Protein AF-A0AB38I9G7-F1 (afdb_monomer_lite)

Structure (mmCIF, N/CA/C/O backbone):
data_AF-A0AB38I9G7-F1
#
_entry.id   AF-A0AB38I9G7-F1
#
loop_
_atom_site.group_PDB
_atom_site.id
_atom_site.type_symbol
_atom_site.label_atom_id
_atom_site.label_alt_id
_atom_site.label_comp_id
_atom_site.label_asym_id
_atom_site.label_entity_id
_atom_site.label_seq_id
_atom_site.pdbx_PDB_ins_code
_atom_site.Cartn_x
_atom_site.Cartn_y
_atom_site.Cartn_z
_atom_site.occupancy
_atom_site.B_iso_or_equiv
_atom_site.auth_seq_id
_atom_site.auth_comp_id
_atom_site.auth_asym_id
_atom_site.auth_atom_id
_atom_site.pdbx_PDB_model_num
ATOM 1 N N . MET A 1 1 ? 3.232 10.598 -1.701 1.00 56.94 1 MET A N 1
ATOM 2 C CA . MET A 1 1 ? 4.250 9.517 -1.817 1.00 56.94 1 MET A CA 1
ATOM 3 C C . MET A 1 1 ? 5.004 9.546 -3.144 1.00 56.94 1 MET A C 1
ATOM 5 O O . MET A 1 1 ? 6.220 9.648 -3.110 1.00 56.94 1 MET A O 1
ATOM 9 N N . VAL A 1 2 ? 4.324 9.477 -4.296 1.00 59.31 2 VAL A N 1
ATOM 10 C CA . VAL A 1 2 ? 4.990 9.508 -5.617 1.00 59.31 2 VAL A CA 1
ATOM 11 C C . VAL A 1 2 ? 5.710 10.839 -5.870 1.00 59.31 2 VAL A C 1
ATOM 13 O O . VAL A 1 2 ? 6.820 10.830 -6.370 1.00 59.31 2 VAL A O 1
ATOM 16 N N . GLU A 1 3 ? 5.166 11.966 -5.408 1.00 62.31 3 GLU A N 1
ATOM 17 C CA . GLU A 1 3 ? 5.815 13.285 -5.536 1.00 62.31 3 GLU A CA 1
ATOM 18 C C . GLU A 1 3 ? 7.204 13.358 -4.872 1.00 62.31 3 GLU A C 1
ATOM 20 O O . GLU A 1 3 ? 8.122 13.959 -5.422 1.00 62.31 3 GLU A O 1
ATOM 25 N N . TYR A 1 4 ? 7.399 12.673 -3.738 1.00 66.94 4 TYR A N 1
ATOM 26 C CA . TYR A 1 4 ? 8.715 12.572 -3.096 1.00 66.94 4 TYR A CA 1
ATOM 27 C C . TYR A 1 4 ? 9.702 11.738 -3.925 1.00 66.94 4 TYR A C 1
ATOM 29 O O . TYR A 1 4 ? 10.904 11.999 -3.903 1.00 66.94 4 TYR A O 1
ATOM 37 N N . LEU A 1 5 ? 9.210 10.740 -4.671 1.00 72.44 5 LEU A N 1
ATOM 38 C CA . LEU A 1 5 ? 10.039 9.977 -5.607 1.00 72.44 5 LEU A CA 1
ATOM 39 C C . LEU A 1 5 ? 10.453 10.860 -6.788 1.00 72.44 5 LEU A C 1
ATOM 41 O O . LEU A 1 5 ? 11.610 10.818 -7.194 1.00 72.44 5 LEU A O 1
ATOM 45 N N . ASP A 1 6 ? 9.544 11.685 -7.305 1.00 72.50 6 ASP A N 1
ATOM 46 C CA . ASP A 1 6 ? 9.823 12.625 -8.392 1.00 72.50 6 ASP A CA 1
ATOM 47 C C . ASP A 1 6 ? 10.905 13.635 -8.012 1.00 72.50 6 ASP A C 1
ATOM 49 O O . ASP A 1 6 ? 11.814 13.884 -8.808 1.00 72.50 6 ASP A O 1
ATOM 53 N N . GLU A 1 7 ? 10.834 14.181 -6.798 1.00 74.50 7 GLU A N 1
ATOM 54 C CA . GLU A 1 7 ? 11.847 15.087 -6.262 1.00 74.50 7 GLU A CA 1
ATOM 55 C C . GLU A 1 7 ? 13.198 14.375 -6.113 1.00 74.50 7 GLU A C 1
ATOM 57 O O . GLU A 1 7 ? 14.206 14.838 -6.649 1.00 74.50 7 GLU A O 1
ATOM 62 N N . ALA A 1 8 ? 13.218 13.204 -5.469 1.00 75.12 8 ALA A N 1
ATOM 63 C CA . ALA A 1 8 ? 14.449 12.457 -5.223 1.00 75.12 8 ALA A CA 1
ATOM 64 C C . ALA A 1 8 ? 15.138 11.990 -6.517 1.00 75.12 8 ALA A C 1
ATOM 66 O O . ALA A 1 8 ? 16.359 12.050 -6.637 1.00 75.12 8 ALA A O 1
ATOM 67 N N . VAL A 1 9 ? 14.371 11.537 -7.510 1.00 77.50 9 VAL A N 1
ATOM 68 C CA . VAL A 1 9 ? 14.901 11.006 -8.777 1.00 77.50 9 VAL A CA 1
ATOM 69 C C . VAL A 1 9 ? 15.445 12.105 -9.693 1.00 77.50 9 VAL A C 1
ATOM 71 O O . VAL A 1 9 ? 16.310 11.840 -10.533 1.00 77.50 9 VAL A O 1
ATOM 74 N N . ASN A 1 10 ? 14.950 13.334 -9.548 1.00 80.75 10 ASN A N 1
ATOM 75 C CA . ASN A 1 10 ? 15.357 14.466 -10.377 1.00 80.75 10 ASN A CA 1
ATOM 76 C C . ASN A 1 10 ? 16.311 15.439 -9.672 1.00 80.75 10 ASN A C 1
ATOM 78 O O . ASN A 1 10 ? 16.763 16.396 -10.303 1.00 80.75 10 ASN A O 1
ATOM 82 N N . HIS A 1 11 ? 16.645 15.205 -8.401 1.00 82.06 11 HIS A N 1
ATOM 83 C CA . HIS A 1 11 ? 17.549 16.070 -7.655 1.00 82.06 11 HIS A CA 1
ATOM 84 C C . HIS A 1 11 ? 18.967 16.048 -8.266 1.00 82.06 11 HIS A C 1
ATOM 86 O O . HIS A 1 11 ? 19.521 14.966 -8.478 1.00 82.06 11 HIS A O 1
ATOM 92 N N . PRO A 1 12 ? 19.599 17.211 -8.524 1.00 83.69 12 PRO A N 1
ATOM 93 C CA . PRO A 1 12 ? 20.890 17.288 -9.220 1.00 83.69 12 PRO A CA 1
ATOM 94 C C . PRO A 1 12 ? 22.035 16.599 -8.465 1.00 83.69 12 PRO A C 1
ATOM 96 O O . PRO A 1 12 ? 22.959 16.084 -9.089 1.00 83.69 12 PRO A O 1
ATOM 99 N N . ASP A 1 13 ? 21.945 16.553 -7.135 1.00 84.56 13 ASP A N 1
ATOM 100 C CA . ASP A 1 13 ? 22.960 15.937 -6.271 1.00 84.56 13 ASP A CA 1
ATOM 101 C C . ASP A 1 13 ? 22.709 14.445 -5.979 1.00 84.56 13 ASP A C 1
ATOM 103 O O . ASP A 1 13 ? 23.473 13.825 -5.238 1.00 84.56 13 ASP A O 1
ATOM 107 N N . ILE A 1 14 ? 21.639 13.851 -6.526 1.00 75.62 14 ILE A N 1
ATOM 108 C CA . ILE A 1 14 ? 21.312 12.435 -6.321 1.00 75.62 14 ILE A CA 1
ATOM 109 C C . ILE A 1 14 ? 21.696 11.633 -7.565 1.00 75.62 14 ILE A C 1
ATOM 111 O O . ILE A 1 14 ? 21.179 11.837 -8.662 1.00 75.62 14 ILE A O 1
ATOM 115 N N . ILE A 1 15 ? 22.586 10.658 -7.376 1.00 74.06 15 ILE A N 1
ATOM 116 C CA . ILE A 1 15 ? 22.903 9.652 -8.392 1.00 74.06 15 ILE A CA 1
ATOM 117 C C . ILE A 1 15 ? 22.111 8.389 -8.061 1.00 74.06 15 ILE A C 1
ATOM 119 O O . ILE A 1 15 ? 22.368 7.729 -7.054 1.00 74.06 15 ILE A O 1
ATOM 123 N N . SER A 1 16 ? 21.157 8.031 -8.921 1.00 72.88 16 SER A N 1
ATOM 124 C CA . SER A 1 16 ? 20.479 6.738 -8.827 1.00 72.88 16 SER A CA 1
ATOM 125 C C . SER A 1 16 ? 21.407 5.637 -9.340 1.00 72.88 16 SER A C 1
ATOM 127 O O . SER A 1 16 ? 21.745 5.604 -10.522 1.00 72.88 16 SER A O 1
ATOM 129 N N . LEU A 1 17 ? 21.842 4.748 -8.444 1.00 74.56 17 LEU A N 1
ATOM 130 C CA . LEU A 1 17 ? 22.641 3.568 -8.801 1.00 74.56 17 LEU A CA 1
ATOM 131 C C . LEU A 1 17 ? 21.764 2.402 -9.289 1.00 74.56 17 LEU A C 1
ATOM 133 O O . LEU A 1 17 ? 22.248 1.515 -9.987 1.00 74.56 17 LEU A O 1
ATOM 137 N N . GLY A 1 18 ? 20.481 2.405 -8.923 1.00 81.50 18 GLY A N 1
ATOM 138 C CA . GLY A 1 18 ? 19.496 1.400 -9.303 1.00 81.50 18 GLY A CA 1
ATOM 139 C C . GLY A 1 18 ? 18.236 1.490 -8.442 1.00 81.50 18 GLY A C 1
ATOM 140 O O . GLY A 1 18 ? 18.260 2.025 -7.335 1.00 81.50 18 GLY A O 1
ATOM 141 N N . CYS A 1 19 ? 17.132 0.953 -8.953 1.00 87.56 19 CYS A N 1
ATOM 142 C CA . CYS A 1 19 ? 15.891 0.747 -8.215 1.00 87.56 19 CYS A CA 1
ATOM 143 C C . CYS A 1 19 ? 15.385 -0.671 -8.515 1.00 87.56 19 CYS A C 1
ATOM 145 O O . CYS A 1 19 ? 15.601 -1.211 -9.604 1.00 87.56 19 CYS A O 1
ATOM 147 N N . GLN A 1 20 ? 14.789 -1.311 -7.512 1.00 90.25 20 GLN A N 1
ATOM 148 C CA . GLN A 1 20 ? 14.299 -2.680 -7.603 1.00 90.25 20 GLN A CA 1
ATOM 149 C C . GLN A 1 20 ? 12.943 -2.792 -6.911 1.00 90.25 20 GLN A C 1
ATOM 151 O O . GLN A 1 20 ? 12.728 -2.200 -5.854 1.00 90.25 20 GLN A O 1
ATOM 156 N N . LEU A 1 21 ? 12.056 -3.597 -7.487 1.00 90.75 21 LEU A N 1
ATOM 157 C CA . LEU A 1 21 ? 10.849 -4.080 -6.833 1.00 90.75 21 LEU A CA 1
ATOM 158 C C . LEU A 1 21 ? 11.237 -5.292 -5.989 1.00 90.75 21 LEU A C 1
ATOM 160 O O . LEU A 1 21 ? 11.691 -6.307 -6.518 1.00 90.75 21 LEU A O 1
ATOM 164 N N . LEU A 1 22 ? 11.095 -5.172 -4.671 1.00 87.81 22 LEU A N 1
ATOM 165 C CA . LEU A 1 22 ? 11.400 -6.264 -3.754 1.00 87.81 22 LEU A CA 1
ATOM 166 C C . LEU A 1 22 ? 10.256 -7.278 -3.754 1.00 87.81 22 LEU A C 1
ATOM 168 O O . LEU A 1 22 ? 9.223 -7.073 -3.123 1.00 87.81 22 LEU A O 1
ATOM 172 N N . ASP A 1 23 ? 10.471 -8.390 -4.443 1.00 85.94 23 ASP A N 1
ATOM 173 C CA . ASP A 1 23 ? 9.548 -9.517 -4.568 1.00 85.94 23 ASP A CA 1
ATOM 174 C C . ASP A 1 23 ? 10.078 -10.788 -3.874 1.00 85.94 23 ASP A C 1
ATOM 176 O O . ASP A 1 23 ? 9.605 -11.900 -4.096 1.00 85.94 23 ASP A O 1
ATOM 180 N N . THR A 1 24 ? 11.059 -10.615 -2.987 1.00 83.38 24 THR A N 1
ATOM 181 C CA . THR A 1 24 ? 11.892 -11.687 -2.428 1.00 83.38 24 THR A CA 1
ATOM 182 C C . THR A 1 24 ? 11.527 -12.093 -0.994 1.00 83.38 24 THR A C 1
ATOM 184 O O . THR A 1 24 ? 12.257 -12.862 -0.367 1.00 83.38 24 THR A O 1
ATOM 187 N N . PHE A 1 25 ? 10.401 -11.594 -0.468 1.00 79.75 25 PHE A N 1
ATOM 188 C CA . PHE A 1 25 ? 9.909 -11.889 0.889 1.00 79.75 25 PHE A CA 1
ATOM 189 C C . PHE A 1 25 ? 8.998 -13.126 0.974 1.00 79.75 25 PHE A C 1
ATOM 191 O O . PHE A 1 25 ? 8.609 -13.523 2.071 1.00 79.75 25 PHE A O 1
ATOM 198 N N . GLY A 1 26 ? 8.626 -13.717 -0.165 1.00 78.44 26 GLY A N 1
ATOM 199 C CA . GLY A 1 26 ? 7.777 -14.907 -0.213 1.00 78.44 26 GLY A CA 1
ATOM 200 C C . GLY A 1 26 ? 8.526 -16.201 0.119 1.00 78.44 26 GLY A C 1
ATOM 201 O O . GLY A 1 26 ? 9.751 -16.268 0.046 1.00 78.44 26 GLY A O 1
ATOM 202 N N . GLU A 1 27 ? 7.777 -17.265 0.424 1.00 81.00 27 GLU A N 1
ATOM 203 C CA . GLU A 1 27 ? 8.344 -18.607 0.644 1.00 81.00 27 GLU A CA 1
A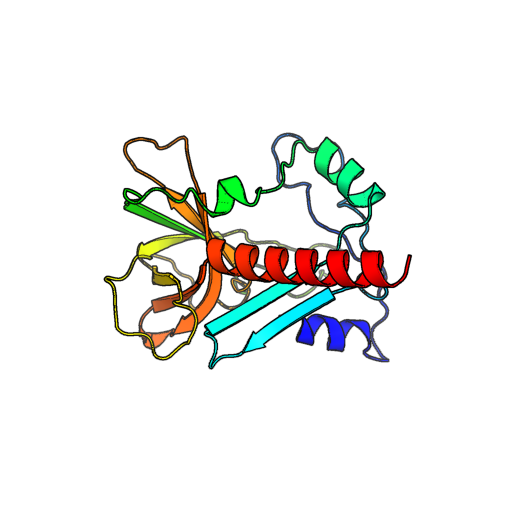TOM 204 C C . GLU A 1 27 ? 9.066 -19.141 -0.604 1.00 81.00 27 GLU A C 1
ATOM 206 O O . GLU A 1 27 ? 10.095 -19.808 -0.505 1.00 81.00 27 GLU A O 1
ATOM 211 N N . THR A 1 28 ? 8.543 -18.826 -1.797 1.00 78.44 28 THR A N 1
ATOM 212 C CA . THR A 1 28 ? 9.187 -19.162 -3.073 1.00 78.44 28 THR A CA 1
ATOM 213 C C . THR A 1 28 ? 10.136 -18.041 -3.487 1.00 78.44 28 THR A C 1
ATOM 215 O O . THR A 1 28 ? 9.780 -17.159 -4.265 1.00 78.44 28 THR A O 1
ATOM 218 N N . LYS A 1 29 ? 11.366 -18.084 -2.978 1.00 81.25 29 LYS A N 1
ATOM 219 C CA . LYS A 1 29 ? 12.436 -17.157 -3.354 1.00 81.25 29 LYS A CA 1
ATOM 220 C C . LYS A 1 29 ? 13.383 -17.813 -4.357 1.00 81.25 29 LYS A C 1
ATOM 222 O O . LYS A 1 29 ? 14.062 -18.779 -4.018 1.00 81.25 29 LYS A O 1
ATOM 227 N N . LEU A 1 30 ? 13.444 -17.291 -5.583 1.00 85.56 30 LEU A N 1
ATOM 228 C CA . LEU A 1 30 ? 14.367 -17.784 -6.618 1.00 85.56 30 LEU A CA 1
ATOM 229 C C . LEU A 1 30 ? 15.653 -16.951 -6.707 1.00 85.56 30 LEU A C 1
ATOM 231 O O . LEU A 1 30 ? 16.628 -17.396 -7.308 1.00 85.56 30 LEU A O 1
ATOM 235 N N . SER A 1 31 ? 15.652 -15.749 -6.128 1.00 87.31 31 SER A N 1
ATOM 236 C CA . SER A 1 31 ? 16.751 -14.784 -6.167 1.00 87.31 31 SER A CA 1
ATOM 237 C C . SER A 1 31 ? 16.775 -13.943 -4.889 1.00 87.31 31 SER A C 1
ATOM 239 O O . SER A 1 31 ? 15.728 -13.634 -4.322 1.00 87.31 31 SER A O 1
ATOM 241 N N . ASP A 1 32 ? 17.968 -13.540 -4.445 1.00 85.12 32 ASP A N 1
ATOM 242 C CA . ASP A 1 32 ? 18.148 -12.519 -3.401 1.00 85.12 32 ASP A CA 1
ATOM 243 C C . ASP A 1 32 ? 18.008 -11.086 -3.934 1.00 85.12 32 ASP A C 1
ATOM 245 O O . ASP A 1 32 ? 17.828 -10.148 -3.159 1.00 85.12 32 ASP A O 1
ATOM 249 N N . HIS A 1 33 ? 18.051 -10.917 -5.254 1.00 87.44 33 HIS A N 1
ATOM 250 C CA . HIS A 1 33 ? 17.862 -9.640 -5.932 1.00 87.44 33 HIS A CA 1
ATOM 251 C C . HIS A 1 33 ? 16.405 -9.463 -6.351 1.00 87.44 33 HIS A C 1
ATOM 253 O O . HIS A 1 33 ? 15.835 -10.378 -6.951 1.00 87.44 33 HIS A O 1
ATOM 259 N N . GLY A 1 34 ? 15.850 -8.280 -6.076 1.00 89.25 34 GLY A N 1
ATOM 260 C CA . GLY A 1 34 ? 14.537 -7.882 -6.574 1.00 89.25 34 GLY A CA 1
ATOM 261 C C . GLY A 1 34 ? 14.538 -7.605 -8.078 1.00 89.25 34 GLY A C 1
ATOM 262 O O . GLY A 1 34 ? 15.589 -7.525 -8.725 1.00 89.25 34 GLY A O 1
ATOM 263 N N . VAL A 1 35 ? 13.348 -7.420 -8.639 1.00 92.56 35 VAL A N 1
ATOM 264 C CA . VAL A 1 35 ? 13.162 -7.149 -10.068 1.00 92.56 35 VAL A CA 1
ATOM 265 C C . VAL A 1 35 ? 13.618 -5.727 -10.400 1.00 92.56 35 VAL A C 1
ATOM 267 O O . VAL A 1 35 ? 13.116 -4.783 -9.792 1.00 92.56 35 VAL A O 1
ATOM 270 N N . PRO A 1 36 ? 14.547 -5.530 -11.356 1.00 92.81 36 PRO A N 1
ATOM 271 C CA . PRO A 1 36 ? 14.993 -4.195 -11.744 1.00 92.81 36 PRO A CA 1
ATOM 272 C C . PRO A 1 36 ? 13.838 -3.306 -12.213 1.00 92.81 36 PRO A C 1
ATOM 274 O O . PRO A 1 36 ? 13.006 -3.717 -13.025 1.00 92.81 36 PRO A O 1
ATOM 277 N N . TYR A 1 37 ? 13.821 -2.067 -11.730 1.00 92.06 37 TYR A N 1
ATOM 278 C CA . TYR A 1 37 ? 12.833 -1.062 -12.095 1.00 92.06 37 TYR A CA 1
ATOM 279 C C . TYR A 1 37 ? 13.530 0.261 -12.382 1.00 92.06 37 TYR A C 1
ATOM 281 O O . TYR A 1 37 ? 14.282 0.764 -11.550 1.00 92.06 37 TYR A O 1
ATOM 289 N N . ASP A 1 38 ? 13.297 0.836 -13.559 1.00 89.25 38 ASP A N 1
ATOM 290 C CA . ASP A 1 38 ? 13.815 2.165 -13.867 1.00 89.25 38 ASP A CA 1
ATOM 291 C C . ASP A 1 38 ? 12.825 3.220 -13.379 1.00 89.25 38 ASP A C 1
ATOM 293 O O . ASP A 1 38 ? 11.939 3.659 -14.110 1.00 89.25 38 ASP A O 1
ATOM 297 N N . LEU A 1 39 ? 12.985 3.646 -12.128 1.00 85.38 39 LEU A N 1
ATOM 298 C CA . LEU A 1 39 ? 12.107 4.648 -11.529 1.00 85.38 39 LEU A CA 1
ATOM 299 C C . LEU A 1 39 ? 12.139 5.999 -12.263 1.00 85.38 39 LEU A C 1
ATOM 301 O O . LEU A 1 39 ? 11.196 6.776 -12.132 1.00 85.38 39 LEU A O 1
ATOM 305 N N . ARG A 1 40 ? 13.199 6.297 -13.027 1.00 83.56 40 ARG A N 1
ATOM 306 C CA . ARG A 1 40 ? 13.363 7.582 -13.713 1.00 83.56 40 ARG A CA 1
ATOM 307 C C . ARG A 1 40 ? 12.573 7.658 -15.004 1.00 83.56 40 ARG A C 1
ATOM 309 O O . ARG A 1 40 ? 11.960 8.692 -15.256 1.00 83.56 40 ARG A O 1
ATOM 316 N N . SER A 1 41 ? 12.624 6.606 -15.812 1.00 85.19 41 SER A N 1
ATOM 317 C CA . SER A 1 41 ? 11.977 6.592 -17.125 1.00 85.19 41 SER A CA 1
ATOM 318 C C . SER A 1 41 ? 10.596 5.940 -17.120 1.00 85.19 41 SER A C 1
ATOM 320 O O . SER A 1 41 ? 9.794 6.234 -18.007 1.00 85.19 41 SER A O 1
ATOM 322 N N . SER A 1 42 ? 10.295 5.092 -16.130 1.00 88.62 42 SER A N 1
ATOM 323 C CA . SER A 1 42 ? 9.025 4.365 -16.103 1.00 88.62 42 SER A CA 1
ATOM 324 C C . SER A 1 42 ? 7.845 5.313 -15.865 1.00 88.62 42 SER A C 1
ATOM 326 O O . SER A 1 42 ? 7.906 6.151 -14.955 1.00 88.62 42 SER A O 1
ATOM 328 N N . PRO A 1 43 ? 6.742 5.164 -16.623 1.00 88.06 43 PRO A N 1
ATOM 329 C CA . PRO A 1 43 ? 5.515 5.902 -16.373 1.00 88.06 43 PRO A CA 1
ATOM 330 C C . PRO A 1 43 ? 5.008 5.689 -14.946 1.00 88.06 43 PRO A C 1
ATOM 332 O O . PRO A 1 43 ? 5.094 4.595 -14.380 1.00 88.06 43 PRO A O 1
ATOM 335 N N . ARG A 1 44 ? 4.447 6.750 -14.371 1.00 88.88 44 ARG A N 1
ATOM 336 C CA . ARG A 1 44 ? 3.875 6.753 -13.025 1.00 88.88 44 ARG A CA 1
ATOM 337 C C . ARG A 1 44 ? 2.715 7.732 -12.954 1.00 88.88 44 ARG A C 1
ATOM 339 O O . ARG A 1 44 ? 2.763 8.789 -13.577 1.00 88.88 44 ARG A O 1
ATOM 346 N N . LEU A 1 45 ? 1.680 7.372 -12.202 1.00 89.69 45 LEU A N 1
ATOM 347 C CA . LEU A 1 45 ? 0.504 8.219 -12.004 1.00 89.69 45 LEU A CA 1
ATOM 348 C C . LEU A 1 45 ? 0.309 8.484 -10.507 1.00 89.69 45 LEU A C 1
ATOM 350 O O . LEU A 1 45 ? -0.001 7.544 -9.766 1.00 89.69 45 LEU A O 1
ATOM 354 N N . PRO A 1 46 ? 0.512 9.730 -10.042 1.00 89.81 46 PRO A N 1
ATOM 355 C CA . PRO A 1 46 ? 0.130 10.134 -8.699 1.00 89.81 46 PRO A CA 1
ATOM 356 C C . PRO A 1 46 ? -1.372 10.442 -8.640 1.00 89.81 46 PRO A C 1
ATOM 358 O O . PRO A 1 46 ? -1.901 11.162 -9.484 1.00 89.81 46 PRO A O 1
ATOM 361 N N . PHE A 1 47 ? -2.046 9.944 -7.609 1.00 90.88 47 PHE A N 1
ATOM 362 C CA . PHE A 1 47 ? -3.411 10.324 -7.258 1.00 90.88 47 PHE A CA 1
ATOM 363 C C . PHE A 1 47 ? -3.395 10.876 -5.839 1.00 90.88 47 PHE A C 1
ATOM 365 O O . PHE A 1 47 ? -3.411 10.104 -4.886 1.00 90.88 47 PHE A O 1
ATOM 372 N N . HIS A 1 48 ? -3.333 12.199 -5.706 1.00 90.00 48 HIS A N 1
ATOM 373 C CA . HIS A 1 48 ? -3.335 12.885 -4.417 1.00 90.00 48 HIS A CA 1
ATOM 374 C C . HIS A 1 48 ? -4.336 14.045 -4.452 1.00 90.00 48 HIS A C 1
ATOM 376 O O . HIS A 1 48 ? -4.068 15.098 -5.026 1.00 90.00 48 HIS A O 1
ATOM 382 N N . ASP A 1 49 ? -5.520 13.824 -3.879 1.00 89.69 49 ASP A N 1
ATOM 383 C CA . ASP A 1 49 ? -6.560 14.841 -3.740 1.00 89.69 49 ASP A CA 1
ATOM 384 C C . ASP A 1 49 ? -7.359 14.609 -2.450 1.00 89.69 49 ASP A C 1
ATOM 386 O O . ASP A 1 49 ? -8.214 13.719 -2.355 1.00 89.69 49 ASP A O 1
ATOM 390 N N . ASP A 1 50 ? -7.102 15.462 -1.458 1.00 86.56 50 ASP A N 1
ATOM 391 C CA . ASP A 1 50 ? -7.763 15.433 -0.153 1.00 86.56 50 ASP A CA 1
ATOM 392 C C . ASP A 1 50 ? -9.282 15.628 -0.236 1.00 86.56 50 ASP A C 1
ATOM 394 O O . ASP A 1 50 ? -10.015 15.065 0.578 1.00 86.56 50 ASP A O 1
ATOM 398 N N . LYS A 1 51 ? -9.783 16.407 -1.207 1.00 88.75 51 LYS A N 1
ATOM 399 C CA . LYS A 1 51 ? -11.229 16.628 -1.380 1.00 88.75 51 LYS A CA 1
ATOM 400 C C . LYS A 1 51 ? -11.900 15.380 -1.930 1.00 88.75 51 LYS A C 1
ATOM 402 O O . LYS A 1 51 ? -13.026 15.059 -1.549 1.00 88.75 51 LYS A O 1
ATOM 407 N N . LEU A 1 52 ? -11.210 14.668 -2.816 1.00 89.75 52 LEU A N 1
ATOM 408 C CA . LEU A 1 52 ? -11.680 13.383 -3.317 1.00 89.75 52 LEU A CA 1
ATOM 409 C C . LEU A 1 52 ? -11.485 12.264 -2.290 1.00 89.75 52 LEU A C 1
ATOM 411 O O . LEU A 1 52 ? -12.229 11.291 -2.324 1.00 89.75 52 LEU A O 1
ATOM 415 N N . GLY A 1 53 ? -10.553 12.418 -1.347 1.00 88.25 53 GLY A N 1
ATOM 416 C CA . GLY A 1 53 ? -10.174 11.371 -0.398 1.00 88.25 53 GLY A CA 1
ATOM 417 C C . GLY A 1 53 ? -9.234 10.329 -1.005 1.00 88.25 53 GLY A C 1
ATOM 418 O O . GLY A 1 53 ? -9.164 9.209 -0.498 1.00 88.25 53 GLY A O 1
ATOM 419 N N . LEU A 1 54 ? -8.533 10.687 -2.084 1.00 91.62 54 LEU A N 1
ATOM 420 C CA . LEU A 1 54 ? -7.631 9.807 -2.821 1.00 91.62 54 LEU A CA 1
ATOM 421 C C . LEU A 1 54 ? -6.181 10.132 -2.480 1.00 91.62 54 LEU A C 1
ATOM 423 O O . LEU A 1 54 ? -5.763 11.283 -2.558 1.00 91.62 54 LEU A O 1
ATOM 427 N N . ASP A 1 55 ? -5.416 9.103 -2.136 1.00 90.81 55 ASP A N 1
ATOM 428 C CA . ASP A 1 55 ? -3.976 9.206 -1.914 1.00 90.81 55 ASP A CA 1
ATOM 429 C C . ASP A 1 55 ? -3.335 7.844 -2.200 1.00 90.81 55 ASP A C 1
ATOM 431 O O . ASP A 1 55 ? -3.300 6.954 -1.347 1.00 90.81 55 ASP A O 1
ATOM 435 N N . PHE A 1 56 ? -2.937 7.641 -3.455 1.00 92.19 56 PHE A N 1
ATOM 436 C CA . PHE A 1 56 ? -2.248 6.444 -3.929 1.00 92.19 56 PHE A CA 1
ATOM 437 C C . PHE A 1 56 ? -1.383 6.754 -5.157 1.00 92.19 56 PHE A C 1
ATOM 439 O O . PHE A 1 56 ? -1.478 7.812 -5.777 1.00 92.19 56 PHE A O 1
ATOM 446 N N . GLY A 1 57 ? -0.501 5.822 -5.505 1.00 90.69 57 GLY A N 1
ATOM 447 C CA . GLY A 1 57 ? 0.365 5.923 -6.673 1.00 90.69 57 GLY A CA 1
ATOM 448 C C . GLY A 1 57 ? 0.307 4.661 -7.515 1.00 90.69 57 GLY A C 1
ATOM 449 O O . GLY A 1 57 ? 0.142 3.567 -6.980 1.00 90.69 57 GLY A O 1
ATOM 450 N N . VAL A 1 58 ? 0.473 4.819 -8.824 1.00 91.88 58 VAL A N 1
ATOM 451 C CA . VAL A 1 58 ? 0.565 3.705 -9.771 1.00 91.88 58 VAL A CA 1
ATOM 452 C C . VAL A 1 58 ? 1.940 3.713 -10.414 1.00 91.88 58 VAL A C 1
ATOM 454 O O . VAL A 1 58 ? 2.366 4.731 -10.963 1.00 91.88 58 VAL A O 1
ATOM 457 N N . LEU A 1 59 ? 2.606 2.564 -10.362 1.00 91.38 59 LEU A N 1
ATOM 458 C CA . LEU A 1 59 ? 3.843 2.276 -11.076 1.00 91.38 59 LEU A CA 1
ATOM 459 C C . LEU A 1 59 ? 3.532 1.265 -12.179 1.00 91.38 59 LEU A C 1
ATOM 461 O O . LEU A 1 59 ? 2.886 0.249 -11.919 1.00 91.38 59 LEU A O 1
ATOM 465 N N . PHE A 1 60 ? 3.955 1.557 -13.405 1.00 91.56 60 PHE A N 1
ATOM 466 C CA . PHE A 1 60 ? 3.679 0.699 -14.553 1.00 91.56 60 PHE A CA 1
ATOM 467 C C . PHE A 1 60 ? 4.747 -0.375 -14.677 1.00 91.56 60 PHE A C 1
ATOM 469 O O . PHE A 1 60 ? 5.936 -0.080 -14.624 1.00 91.56 60 PHE A O 1
ATOM 476 N N . LEU A 1 61 ? 4.314 -1.620 -14.863 1.00 92.75 61 LEU A N 1
ATOM 477 C CA . LEU A 1 61 ? 5.218 -2.743 -15.069 1.00 92.75 61 LEU A CA 1
ATOM 478 C C . LEU A 1 61 ? 5.364 -3.050 -16.556 1.00 92.75 61 LEU A C 1
ATOM 480 O O . LEU A 1 61 ? 4.379 -3.184 -17.279 1.00 92.75 61 LEU A O 1
ATOM 484 N N . GLU A 1 62 ? 6.605 -3.240 -16.979 1.00 93.12 62 GLU A N 1
ATOM 485 C CA . GLU A 1 62 ? 6.961 -3.761 -18.291 1.00 93.12 62 GLU A CA 1
ATOM 486 C C . GLU A 1 62 ? 6.764 -5.282 -18.351 1.00 93.12 62 GLU A C 1
ATOM 488 O O . GLU A 1 62 ? 6.873 -5.993 -17.346 1.00 93.12 62 GLU A O 1
ATOM 493 N N . GLU A 1 63 ? 6.565 -5.827 -19.554 1.00 94.31 63 GLU A N 1
ATOM 494 C CA . GLU A 1 63 ? 6.290 -7.261 -19.744 1.00 94.31 63 GLU A CA 1
ATOM 495 C C . GLU A 1 63 ? 7.374 -8.158 -19.118 1.00 94.31 63 GLU A C 1
ATOM 497 O O . GLU A 1 63 ? 7.091 -9.189 -18.507 1.00 94.31 63 GLU A O 1
ATOM 502 N N . HIS A 1 64 ? 8.641 -7.752 -19.224 1.00 94.12 64 HIS A N 1
ATOM 503 C CA . HIS A 1 64 ? 9.747 -8.502 -18.638 1.00 94.12 64 HIS A CA 1
ATOM 504 C C . HIS A 1 64 ? 9.706 -8.517 -17.103 1.00 94.12 64 HIS A C 1
ATOM 506 O O . HIS A 1 64 ? 10.031 -9.546 -16.513 1.00 94.12 64 HIS A O 1
ATOM 512 N N . GLN A 1 65 ? 9.265 -7.430 -16.465 1.00 94.81 65 GLN A N 1
ATOM 513 C CA . GLN A 1 65 ? 9.114 -7.346 -15.011 1.00 94.81 65 GLN A CA 1
ATOM 514 C C . GLN A 1 65 ? 7.973 -8.250 -14.547 1.00 94.81 65 GLN A C 1
ATOM 516 O O . GLN A 1 65 ? 8.159 -9.034 -13.619 1.00 94.81 65 GLN A O 1
ATOM 521 N N . ILE A 1 66 ? 6.839 -8.232 -15.258 1.00 94.44 66 ILE A N 1
ATOM 522 C CA . ILE A 1 66 ? 5.697 -9.122 -14.997 1.00 94.44 66 ILE A CA 1
ATOM 523 C C . ILE A 1 66 ? 6.140 -10.590 -15.041 1.00 94.44 66 ILE A C 1
ATOM 525 O O . ILE A 1 66 ? 5.836 -11.361 -14.129 1.00 94.44 66 ILE A O 1
ATOM 529 N N . ARG A 1 67 ? 6.914 -10.983 -16.065 1.00 93.81 67 ARG A N 1
ATOM 530 C CA . ARG A 1 67 ? 7.428 -12.357 -16.187 1.00 93.81 67 ARG A CA 1
ATOM 531 C C . ARG A 1 67 ? 8.352 -12.752 -15.036 1.00 93.81 67 ARG A C 1
ATOM 533 O O . ARG A 1 67 ? 8.314 -13.912 -14.639 1.00 93.81 67 ARG A O 1
ATOM 540 N N . LEU A 1 68 ? 9.186 -11.839 -14.534 1.00 92.62 68 LEU A N 1
ATOM 541 C CA . LEU A 1 68 ? 10.091 -12.117 -13.414 1.00 92.62 68 LEU A CA 1
ATOM 542 C C . LEU A 1 68 ? 9.322 -12.266 -12.096 1.00 92.62 68 LEU A C 1
ATOM 544 O O . LEU A 1 68 ? 9.483 -13.281 -11.426 1.00 92.62 68 LEU A O 1
ATOM 548 N N . ILE A 1 69 ? 8.419 -11.331 -11.790 1.00 92.62 69 ILE A N 1
ATOM 549 C CA . ILE A 1 69 ? 7.577 -11.359 -10.581 1.00 92.62 69 ILE A CA 1
ATOM 550 C C . ILE A 1 69 ? 6.741 -12.647 -10.532 1.00 92.62 69 ILE A C 1
ATOM 552 O O . ILE A 1 69 ? 6.678 -13.328 -9.507 1.00 92.62 69 ILE A O 1
ATOM 556 N N . ALA A 1 70 ? 6.155 -13.049 -11.665 1.00 91.94 70 ALA A N 1
ATOM 557 C CA . ALA A 1 70 ? 5.354 -14.268 -11.753 1.00 91.94 70 ALA A CA 1
ATOM 558 C C . ALA A 1 70 ? 6.152 -15.550 -11.437 1.00 91.94 70 ALA A C 1
ATOM 560 O O . ALA A 1 70 ? 5.568 -16.546 -11.008 1.00 91.94 70 ALA A O 1
ATOM 561 N N . LYS A 1 71 ? 7.484 -15.556 -11.609 1.00 90.56 71 LYS A N 1
ATOM 562 C CA . LYS A 1 71 ? 8.325 -16.712 -11.247 1.00 90.56 71 LYS A CA 1
ATOM 563 C C . LYS A 1 71 ? 8.430 -16.915 -9.736 1.00 90.56 71 LYS A C 1
ATOM 565 O O . LYS A 1 71 ? 8.657 -18.044 -9.315 1.00 90.56 71 LYS A O 1
ATOM 570 N N . HIS A 1 72 ? 8.195 -15.878 -8.935 1.00 88.50 72 HIS A N 1
ATOM 571 C CA . HIS A 1 72 ? 8.112 -15.969 -7.475 1.00 88.50 72 HIS A CA 1
ATOM 572 C C . HIS A 1 72 ? 6.716 -16.371 -6.966 1.00 88.50 72 HIS A C 1
ATOM 574 O O . HIS A 1 72 ? 6.422 -16.218 -5.784 1.00 88.50 72 HIS A O 1
ATOM 580 N N . ASN A 1 73 ? 5.849 -16.904 -7.840 1.00 88.81 73 ASN A N 1
ATOM 581 C CA . ASN A 1 73 ? 4.460 -17.272 -7.531 1.00 88.81 73 ASN A CA 1
ATOM 582 C C . ASN A 1 73 ? 3.607 -16.100 -7.015 1.00 88.81 73 ASN A C 1
ATOM 584 O O . ASN A 1 73 ? 2.595 -16.306 -6.343 1.00 88.81 73 ASN A O 1
ATOM 588 N N . ILE A 1 74 ? 3.992 -14.867 -7.345 1.00 89.81 74 ILE A N 1
ATOM 589 C CA . ILE A 1 74 ? 3.202 -13.683 -7.026 1.00 89.81 74 ILE A CA 1
ATOM 590 C C . ILE A 1 74 ? 2.102 -13.544 -8.071 1.00 89.81 74 ILE A C 1
ATOM 592 O O . ILE A 1 74 ? 2.360 -13.507 -9.276 1.00 89.81 74 ILE A O 1
ATOM 596 N N . VAL A 1 75 ? 0.867 -13.466 -7.589 1.00 88.56 75 VAL A N 1
ATOM 597 C CA . VAL A 1 75 ? -0.330 -13.306 -8.412 1.00 88.56 75 VAL A CA 1
ATOM 598 C C . VAL A 1 75 ? -0.884 -11.889 -8.264 1.00 88.56 75 VAL A C 1
ATOM 600 O O . VAL A 1 75 ? -0.966 -11.387 -7.140 1.00 88.56 75 VAL A O 1
ATOM 603 N N . PRO A 1 76 ? -1.264 -11.225 -9.370 1.00 90.44 76 PRO A N 1
ATOM 604 C CA . PRO A 1 76 ? -1.905 -9.922 -9.294 1.00 90.44 76 PRO A CA 1
ATOM 605 C C . PRO A 1 76 ? -3.302 -10.053 -8.683 1.00 90.44 76 PRO A C 1
ATOM 607 O O . PRO A 1 76 ? -4.005 -11.043 -8.899 1.00 90.44 76 PRO A O 1
ATOM 610 N N . LEU A 1 77 ? -3.730 -9.021 -7.959 1.00 90.44 77 LEU A N 1
ATOM 611 C CA . LEU A 1 77 ? -5.140 -8.858 -7.628 1.00 90.44 77 LEU A CA 1
ATOM 612 C C . LEU A 1 77 ? -5.885 -8.486 -8.920 1.00 90.44 77 LEU A C 1
ATOM 614 O O . LEU A 1 77 ? -5.449 -7.595 -9.642 1.00 90.44 77 LEU A O 1
ATOM 618 N N . THR A 1 78 ? -6.970 -9.184 -9.253 1.00 90.06 78 THR A N 1
ATOM 619 C CA . THR A 1 78 ? -7.789 -8.825 -10.423 1.00 90.06 78 THR A CA 1
ATOM 620 C C . THR A 1 78 ? -8.859 -7.806 -10.047 1.00 90.06 78 THR A C 1
ATOM 622 O O . THR A 1 78 ? -9.165 -7.624 -8.866 1.00 90.06 78 THR A O 1
ATOM 625 N N . TYR A 1 79 ? -9.471 -7.175 -11.053 1.00 89.56 79 TYR A N 1
ATOM 626 C CA . TYR A 1 79 ? -10.634 -6.318 -10.833 1.00 89.56 79 TYR A CA 1
ATOM 627 C C . TYR A 1 79 ? -11.781 -7.086 -10.166 1.00 89.56 79 TYR A C 1
ATOM 629 O O . TYR A 1 79 ? -12.355 -6.635 -9.186 1.00 89.56 79 TYR A O 1
ATOM 637 N N . GLU A 1 80 ? -12.084 -8.299 -10.624 1.00 88.88 80 GLU A N 1
ATOM 638 C CA . GLU A 1 80 ? -13.139 -9.108 -10.013 1.00 88.88 80 GLU A CA 1
ATOM 639 C C . GLU A 1 80 ? -12.817 -9.414 -8.549 1.00 88.88 80 GLU A C 1
ATOM 641 O O . GLU A 1 80 ? -13.701 -9.386 -7.697 1.00 88.88 80 GLU A O 1
ATOM 646 N N . ALA A 1 81 ? -11.552 -9.692 -8.227 1.00 87.25 81 ALA A N 1
ATOM 647 C CA . ALA A 1 81 ? -11.143 -9.949 -6.854 1.00 87.25 81 ALA A CA 1
ATOM 648 C C . ALA A 1 81 ? -11.235 -8.694 -5.967 1.00 87.25 81 ALA A C 1
ATOM 650 O O . ALA A 1 81 ? -11.589 -8.824 -4.795 1.00 87.25 81 ALA A O 1
ATOM 651 N N . SER A 1 82 ? -10.972 -7.496 -6.506 1.00 89.62 82 SER A N 1
ATOM 652 C CA . SER A 1 82 ? -11.096 -6.239 -5.754 1.00 89.62 82 SER A CA 1
ATOM 653 C C . SER A 1 82 ? -12.546 -5.839 -5.471 1.00 89.62 82 SER A C 1
ATOM 655 O O . SER A 1 82 ? -12.804 -5.186 -4.464 1.00 89.62 82 SER A O 1
ATOM 657 N N . GLN A 1 83 ? -13.494 -6.279 -6.304 1.00 91.62 83 GLN A N 1
ATOM 658 C CA . GLN A 1 83 ? -14.929 -6.008 -6.135 1.00 91.62 83 GLN A CA 1
ATOM 659 C C . GLN A 1 83 ? -15.654 -7.027 -5.237 1.00 91.62 83 GLN A C 1
ATOM 661 O O . GLN A 1 83 ? -16.808 -6.823 -4.868 1.00 91.62 83 GLN A O 1
ATOM 666 N N . ASN A 1 84 ? -14.998 -8.129 -4.864 1.00 88.94 84 ASN A N 1
ATOM 667 C CA . ASN A 1 84 ? -15.593 -9.229 -4.099 1.00 88.94 84 ASN A CA 1
ATOM 668 C C . ASN A 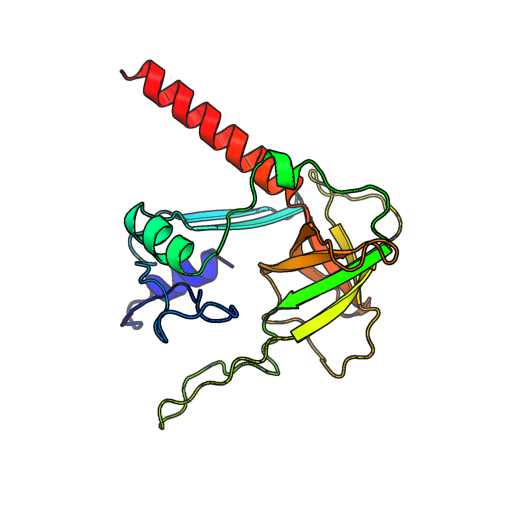1 84 ? -15.202 -9.204 -2.605 1.00 88.94 84 ASN A C 1
ATOM 670 O O . ASN A 1 84 ? -14.964 -10.260 -2.008 1.00 88.94 84 ASN A O 1
ATOM 674 N N . GLU A 1 85 ? -15.116 -8.015 -1.994 1.00 89.94 85 GLU A N 1
ATOM 675 C CA . GLU A 1 85 ? -14.931 -7.871 -0.540 1.00 89.94 85 GLU A CA 1
ATOM 676 C C . GLU A 1 85 ? -16.143 -8.468 0.214 1.00 89.94 85 GLU A C 1
ATOM 678 O O . GLU A 1 85 ? -17.279 -8.039 -0.009 1.00 89.94 85 GLU A O 1
ATOM 683 N N . PRO A 1 86 ? -15.951 -9.445 1.123 1.00 91.25 86 PRO A N 1
ATOM 684 C CA . PRO A 1 86 ? -17.042 -9.993 1.918 1.00 91.25 86 PRO A CA 1
ATOM 685 C C . PRO A 1 86 ? -17.575 -8.980 2.938 1.00 91.25 86 PRO A C 1
ATOM 687 O O . PRO A 1 86 ? -16.812 -8.307 3.625 1.00 91.25 86 PRO A O 1
ATOM 690 N N . ALA A 1 87 ? -18.894 -8.935 3.121 1.00 91.00 87 ALA A N 1
ATOM 691 C CA . ALA A 1 87 ? -19.516 -8.065 4.124 1.00 91.00 87 ALA A CA 1
ATOM 692 C C . ALA A 1 87 ? -19.250 -8.509 5.579 1.00 91.00 87 ALA A C 1
ATOM 694 O O . ALA A 1 87 ? -19.475 -7.744 6.512 1.00 91.00 87 ALA A O 1
ATOM 695 N N . ASP A 1 88 ? -18.794 -9.746 5.780 1.00 93.06 88 ASP A N 1
ATOM 696 C CA . ASP A 1 88 ? -18.599 -10.402 7.075 1.00 93.06 88 ASP A CA 1
ATOM 697 C C . ASP A 1 88 ? -17.126 -10.427 7.530 1.00 93.06 88 ASP A C 1
ATOM 699 O O . ASP A 1 88 ? -16.724 -11.317 8.280 1.00 93.06 88 ASP A O 1
ATOM 703 N N . LEU A 1 89 ? -16.295 -9.490 7.066 1.00 94.50 89 LEU A N 1
ATOM 704 C CA . LEU A 1 89 ? -14.938 -9.299 7.590 1.00 94.50 89 LEU A CA 1
ATOM 705 C C . LEU A 1 89 ? -14.988 -8.669 8.992 1.00 94.50 89 LEU A C 1
ATOM 707 O O . LEU A 1 89 ? -15.634 -7.641 9.194 1.00 94.50 89 LEU A O 1
ATOM 711 N N . ASP A 1 90 ? -14.288 -9.266 9.956 1.00 93.19 90 ASP A N 1
ATOM 712 C CA . ASP A 1 90 ? -14.383 -8.934 11.386 1.00 93.19 90 ASP A CA 1
ATOM 713 C C . ASP A 1 90 ? -13.037 -8.585 12.045 1.00 93.19 90 ASP A C 1
ATOM 715 O O . ASP A 1 90 ? -13.007 -8.050 13.158 1.00 93.19 90 ASP A O 1
ATOM 719 N N . VAL A 1 91 ? -11.914 -8.832 11.367 1.00 93.81 91 VAL A N 1
ATOM 720 C CA . VAL A 1 91 ? -10.572 -8.485 11.850 1.00 93.81 91 VAL A CA 1
ATOM 721 C C . VAL A 1 91 ? -9.763 -7.857 10.727 1.00 93.81 91 VAL A C 1
ATOM 723 O O . VAL A 1 91 ? -9.752 -8.356 9.606 1.00 93.81 91 VAL A O 1
ATOM 726 N N . PHE A 1 92 ? -9.055 -6.772 11.040 1.00 96.75 92 PHE A N 1
ATOM 727 C CA . PHE A 1 92 ? -8.289 -6.009 10.063 1.00 96.75 92 PHE A CA 1
ATOM 728 C C . PHE A 1 92 ? -6.843 -5.825 10.521 1.00 96.75 92 PHE A C 1
ATOM 730 O O . PHE A 1 92 ? -6.579 -5.703 11.719 1.00 96.75 92 PHE A O 1
ATOM 737 N N . PHE A 1 93 ? -5.907 -5.783 9.575 1.00 97.06 93 PHE A N 1
ATOM 738 C CA . PHE A 1 93 ? -4.490 -5.565 9.849 1.00 97.06 93 PHE A CA 1
ATOM 739 C C . PHE A 1 93 ? -3.863 -4.609 8.840 1.00 97.06 93 PHE A C 1
ATOM 741 O O . PHE A 1 93 ? -4.068 -4.763 7.644 1.00 97.06 93 PHE A O 1
ATOM 748 N N . LEU A 1 94 ? -3.063 -3.659 9.317 1.00 97.44 94 LEU A N 1
ATOM 749 C CA . LEU A 1 94 ? -2.175 -2.847 8.486 1.00 97.44 94 LEU A CA 1
ATOM 750 C C . LEU A 1 94 ? -0.795 -3.495 8.455 1.00 97.44 94 LEU A C 1
ATOM 752 O O . LEU A 1 94 ? -0.209 -3.698 9.517 1.00 97.44 94 LEU A O 1
ATOM 756 N N . LEU A 1 95 ? -0.266 -3.763 7.265 1.00 95.81 95 LEU A N 1
ATOM 757 C CA . LEU A 1 95 ? 1.131 -4.139 7.066 1.00 95.81 95 LEU A CA 1
ATOM 758 C C . LEU A 1 95 ? 1.912 -2.942 6.525 1.00 95.81 95 LEU A C 1
ATOM 760 O O . LEU A 1 95 ? 1.475 -2.302 5.575 1.00 95.81 95 LEU A O 1
ATOM 764 N N . GLY A 1 96 ? 3.083 -2.659 7.085 1.00 94.25 96 GLY A N 1
ATOM 765 C CA . GLY A 1 96 ? 3.949 -1.603 6.563 1.00 94.25 96 GLY A CA 1
ATOM 766 C C . GLY A 1 96 ? 5.333 -1.591 7.198 1.00 94.25 96 GLY A C 1
ATOM 767 O O . GLY A 1 96 ? 5.695 -2.504 7.946 1.00 94.25 96 GLY A O 1
ATOM 768 N N . LEU A 1 97 ? 6.095 -0.544 6.889 1.00 93.19 97 LEU A N 1
ATOM 769 C CA . LEU A 1 97 ? 7.499 -0.390 7.264 1.00 93.19 97 LEU A CA 1
ATOM 770 C C . LEU A 1 97 ? 7.671 0.864 8.137 1.00 93.19 97 LEU A C 1
ATOM 772 O O . LEU A 1 97 ? 8.073 1.910 7.629 1.00 93.19 97 LEU A O 1
ATOM 776 N N . PRO A 1 98 ? 7.329 0.816 9.438 1.00 94.12 98 PRO A N 1
ATOM 777 C CA . PRO A 1 98 ? 7.474 1.975 10.309 1.00 94.12 98 PRO A CA 1
ATOM 778 C C . PRO A 1 98 ? 8.918 2.484 10.311 1.00 94.12 98 PRO A C 1
ATOM 780 O O . PRO A 1 98 ? 9.866 1.699 10.440 1.00 94.12 98 PRO A O 1
ATOM 783 N N . ALA A 1 99 ? 9.073 3.804 10.217 1.00 92.75 99 ALA A N 1
ATOM 784 C CA . ALA A 1 99 ? 10.371 4.477 10.213 1.00 92.75 99 ALA A CA 1
ATOM 785 C C . ALA A 1 99 ? 11.172 4.184 11.496 1.00 92.75 99 ALA A C 1
ATOM 787 O O . ALA A 1 99 ? 12.384 4.019 11.450 1.00 92.75 99 ALA A O 1
ATOM 788 N N . GLU A 1 100 ? 10.490 4.002 12.632 1.00 93.31 100 GLU A N 1
ATOM 789 C CA . GLU A 1 100 ? 11.112 3.655 13.921 1.00 93.31 100 GLU A CA 1
ATOM 790 C C . GLU A 1 100 ? 11.870 2.316 13.903 1.00 93.31 100 GLU A C 1
ATOM 792 O O . GLU A 1 100 ? 12.764 2.104 14.721 1.00 93.31 100 GLU A O 1
ATOM 797 N N . LEU A 1 101 ? 11.519 1.408 12.985 1.00 92.38 101 LEU A N 1
ATOM 798 C CA . LEU A 1 101 ? 12.108 0.068 12.877 1.00 92.38 101 LEU A CA 1
ATOM 799 C C . LEU A 1 101 ? 12.848 -0.149 11.549 1.00 92.38 101 LEU A C 1
ATOM 801 O O . LEU A 1 101 ? 13.338 -1.249 11.292 1.00 92.38 101 LEU A O 1
ATOM 805 N N . THR A 1 102 ? 12.924 0.879 10.702 1.00 90.75 102 THR A N 1
ATOM 806 C CA . THR A 1 102 ? 13.491 0.797 9.353 1.00 90.75 102 THR A CA 1
ATOM 807 C C . THR A 1 102 ? 14.620 1.805 9.208 1.00 90.75 102 THR A C 1
ATOM 809 O O . THR A 1 102 ? 14.475 2.978 9.530 1.00 90.75 102 THR A O 1
ATOM 812 N N . SER A 1 103 ? 15.776 1.353 8.731 1.00 87.69 103 SER A N 1
ATOM 813 C CA . SER A 1 103 ? 16.920 2.234 8.523 1.00 87.69 103 SER A CA 1
ATOM 814 C C . SER A 1 103 ? 16.633 3.226 7.398 1.00 87.69 103 SER A C 1
ATOM 816 O O . SER A 1 103 ? 16.398 2.822 6.264 1.00 87.69 103 SER A O 1
ATOM 818 N N . GLU A 1 104 ? 16.746 4.522 7.685 1.00 82.88 104 GLU A N 1
ATOM 819 C CA . GLU A 1 104 ? 16.684 5.570 6.654 1.00 82.88 104 GLU A CA 1
ATOM 820 C C . GLU A 1 104 ? 17.857 5.488 5.667 1.00 82.88 104 GLU A C 1
ATOM 822 O O . GLU A 1 104 ? 17.775 5.964 4.535 1.00 82.88 104 GLU A O 1
ATOM 827 N N . ARG A 1 105 ? 18.989 4.926 6.111 1.00 82.31 105 ARG A N 1
ATOM 828 C CA . ARG A 1 105 ? 20.237 4.852 5.349 1.00 82.31 105 ARG A CA 1
ATOM 829 C C . ARG A 1 105 ? 20.938 3.522 5.555 1.00 82.31 105 ARG A C 1
ATOM 831 O O . ARG A 1 105 ? 20.890 2.934 6.633 1.00 82.31 105 ARG A O 1
ATOM 838 N N . VAL A 1 106 ? 21.658 3.106 4.519 1.00 83.31 106 VAL A N 1
ATOM 839 C CA . VAL A 1 106 ? 22.619 2.005 4.597 1.00 83.31 106 VAL A CA 1
ATOM 840 C C . VAL A 1 106 ? 23.799 2.443 5.472 1.00 83.31 106 VAL A C 1
ATOM 842 O O . VAL A 1 106 ? 24.294 3.566 5.351 1.00 83.31 106 VAL A O 1
ATOM 845 N N . SER A 1 107 ? 24.251 1.571 6.369 1.00 86.88 107 SER A N 1
ATOM 846 C CA . SER A 1 107 ? 25.430 1.809 7.199 1.00 86.88 107 SER A CA 1
ATOM 847 C C . SER A 1 107 ? 26.702 1.919 6.342 1.00 86.88 107 SER A C 1
ATOM 849 O O . SER A 1 107 ? 26.747 1.397 5.226 1.00 86.88 107 SER A O 1
ATOM 851 N N . PRO A 1 108 ? 27.804 2.487 6.869 1.00 85.94 108 PRO A N 1
ATOM 852 C CA . PRO A 1 108 ? 29.099 2.457 6.181 1.00 85.94 108 PRO A CA 1
ATOM 853 C C . PRO A 1 108 ? 29.596 1.041 5.843 1.00 85.94 108 PRO A C 1
ATOM 855 O O . PRO A 1 108 ? 30.396 0.868 4.931 1.00 85.94 108 PRO A O 1
ATOM 858 N N . SER A 1 109 ? 29.125 0.026 6.576 1.00 88.38 109 SER A N 1
ATOM 859 C CA . SER A 1 109 ? 29.409 -1.392 6.332 1.00 88.38 109 SER A CA 1
ATOM 860 C C . SER A 1 109 ? 28.476 -2.057 5.311 1.00 88.38 109 SER A C 1
ATOM 862 O O . SER A 1 109 ? 28.606 -3.255 5.083 1.00 88.38 109 SER A O 1
ATOM 864 N N . GLY A 1 110 ? 27.553 -1.310 4.697 1.00 83.81 110 GLY A N 1
ATOM 865 C CA . GLY A 1 110 ? 26.646 -1.823 3.669 1.00 83.81 110 GLY A CA 1
ATOM 866 C C . GLY A 1 110 ? 25.365 -2.476 4.197 1.00 83.81 110 GLY A C 1
ATOM 867 O O . GLY A 1 110 ? 24.651 -3.101 3.420 1.00 83.81 110 GLY A O 1
ATOM 868 N N . ASN A 1 111 ? 25.047 -2.341 5.487 1.00 85.56 111 ASN A N 1
ATOM 869 C CA . ASN A 1 111 ? 23.879 -2.983 6.097 1.00 85.56 111 ASN A CA 1
ATOM 870 C C . ASN A 1 111 ? 22.691 -2.019 6.201 1.00 85.56 111 ASN A C 1
ATOM 872 O O . ASN A 1 111 ? 22.868 -0.847 6.526 1.00 85.56 111 ASN A O 1
ATOM 876 N N . ALA A 1 112 ? 21.474 -2.524 6.014 1.00 87.19 112 ALA A N 1
ATOM 877 C CA . ALA A 1 112 ? 20.232 -1.808 6.298 1.00 87.19 112 ALA A CA 1
ATOM 878 C C . ALA A 1 112 ? 19.232 -2.748 6.980 1.00 87.19 112 ALA A C 1
ATOM 880 O O . ALA A 1 112 ? 19.227 -3.951 6.713 1.00 87.19 112 ALA A O 1
ATOM 881 N N . THR A 1 113 ? 18.385 -2.197 7.846 1.00 89.44 113 THR A N 1
ATOM 882 C CA . THR A 1 113 ? 17.324 -2.941 8.531 1.00 89.44 113 THR A CA 1
ATOM 883 C C . THR A 1 113 ? 15.969 -2.533 7.977 1.00 89.44 113 THR A C 1
ATOM 885 O O . THR A 1 113 ? 15.684 -1.345 7.850 1.00 89.44 113 THR A O 1
ATOM 888 N N . VAL A 1 114 ? 15.116 -3.518 7.694 1.00 88.12 114 VAL A N 1
ATOM 889 C CA . VAL A 1 114 ? 13.714 -3.307 7.321 1.00 88.12 114 VAL A CA 1
ATOM 890 C C . VAL A 1 114 ? 12.833 -3.995 8.356 1.00 88.12 114 VAL A C 1
ATOM 892 O O . VAL A 1 114 ? 12.829 -5.221 8.461 1.00 88.12 114 VAL A O 1
ATOM 895 N N . GLY A 1 115 ? 12.105 -3.201 9.140 1.00 90.69 115 GLY A N 1
ATOM 896 C CA . GLY A 1 115 ? 11.252 -3.684 10.221 1.00 90.69 115 GLY A CA 1
ATOM 897 C C . GLY A 1 115 ? 9.802 -3.828 9.782 1.00 90.69 115 GLY A C 1
ATOM 898 O O . GLY A 1 115 ? 8.973 -2.982 10.111 1.00 90.69 115 GLY A O 1
ATOM 899 N N . MET A 1 116 ? 9.474 -4.894 9.050 1.00 91.25 116 MET A N 1
ATOM 900 C CA . MET A 1 116 ? 8.093 -5.141 8.630 1.00 91.25 116 MET A CA 1
ATOM 901 C C . MET A 1 116 ? 7.183 -5.375 9.841 1.00 91.25 116 MET A C 1
ATOM 903 O O . MET A 1 116 ? 7.425 -6.268 10.651 1.00 91.25 116 MET A O 1
ATOM 907 N N . THR A 1 117 ? 6.129 -4.568 9.956 1.00 93.00 117 THR A N 1
ATOM 908 C CA . THR A 1 117 ? 5.240 -4.563 11.121 1.00 93.00 117 THR A CA 1
ATOM 909 C C . THR A 1 117 ? 3.791 -4.712 10.703 1.00 93.00 117 THR A C 1
ATOM 911 O O . THR A 1 117 ? 3.332 -4.062 9.764 1.00 93.00 117 THR A O 1
ATOM 914 N N . MET A 1 118 ? 3.066 -5.546 11.447 1.00 94.81 118 MET A N 1
ATOM 915 C CA . MET A 1 118 ? 1.637 -5.755 11.276 1.00 94.81 118 MET A CA 1
ATOM 916 C C . MET A 1 118 ? 0.881 -5.238 12.502 1.00 94.81 118 MET A C 1
ATOM 918 O O . MET A 1 118 ? 1.112 -5.691 13.623 1.00 94.81 118 MET A O 1
ATOM 922 N N . LEU A 1 119 ? -0.026 -4.287 12.293 1.00 95.81 119 LEU A N 1
ATOM 923 C CA . LEU A 1 119 ? -0.835 -3.676 13.346 1.00 95.81 119 LEU A CA 1
ATOM 924 C C . LEU A 1 119 ? -2.279 -4.132 13.227 1.00 95.81 119 LEU A C 1
ATOM 926 O O . LEU A 1 119 ? -2.884 -3.999 12.167 1.00 95.81 119 LEU A O 1
ATOM 930 N N . ARG A 1 120 ? -2.849 -4.630 14.326 1.00 96.00 120 ARG A N 1
ATOM 931 C CA . ARG A 1 120 ? -4.274 -4.967 14.371 1.00 96.00 120 ARG A CA 1
ATOM 932 C C . ARG A 1 120 ? -5.102 -3.689 14.395 1.00 96.00 120 ARG A C 1
ATOM 934 O O . ARG A 1 120 ? -4.816 -2.762 15.156 1.00 96.00 120 ARG A O 1
ATOM 941 N N . LEU A 1 121 ? -6.155 -3.681 13.597 1.00 96.31 121 LEU A N 1
ATOM 942 C CA . LEU A 1 121 ? -7.083 -2.578 13.448 1.00 96.31 121 LEU A CA 1
ATOM 943 C C . LEU A 1 121 ? -8.491 -2.999 13.862 1.00 96.31 121 LEU A C 1
ATOM 945 O O . LEU A 1 121 ? -8.909 -4.142 13.661 1.00 96.31 121 LEU A O 1
ATOM 949 N N . LYS A 1 122 ? -9.246 -2.027 14.362 1.00 94.50 122 LYS A N 1
ATOM 950 C CA . LYS A 1 122 ? -10.691 -2.102 14.536 1.00 94.50 122 LYS A CA 1
ATOM 951 C C . LYS A 1 122 ? -11.341 -1.143 13.545 1.00 94.50 122 LYS A C 1
ATOM 953 O O . LYS A 1 122 ? -11.142 0.067 13.650 1.00 94.50 122 LYS A O 1
ATOM 958 N N . LYS A 1 123 ? -12.088 -1.679 12.573 1.00 94.50 123 LYS A N 1
ATOM 959 C CA . LYS A 1 123 ? -12.845 -0.867 11.605 1.00 94.50 123 LYS A CA 1
ATOM 960 C C . LYS A 1 123 ? -13.807 0.040 12.374 1.00 94.50 123 LYS A C 1
ATOM 962 O O . LYS A 1 123 ? -14.430 -0.398 13.341 1.00 94.50 123 LYS A O 1
ATOM 967 N N . ALA A 1 124 ? -13.844 1.313 12.000 1.00 92.31 124 ALA A N 1
ATOM 968 C CA . ALA A 1 124 ? -14.765 2.262 12.599 1.00 92.31 124 ALA A CA 1
ATOM 969 C C . ALA A 1 124 ? -16.191 1.971 12.119 1.00 92.31 124 ALA A C 1
ATOM 971 O O . ALA A 1 124 ? -16.390 1.454 11.016 1.00 92.31 124 ALA A O 1
ATOM 972 N N . GLU A 1 125 ? -17.173 2.332 12.941 1.00 87.69 125 GLU A N 1
ATOM 973 C CA . GLU A 1 125 ? -18.557 2.396 12.479 1.00 87.69 125 GLU A CA 1
ATOM 974 C C . GLU A 1 125 ? -18.675 3.419 11.339 1.00 87.69 125 GLU A C 1
ATOM 976 O O . GLU A 1 125 ? -17.891 4.376 11.304 1.00 87.69 125 GLU A O 1
ATOM 981 N N . PRO A 1 126 ? -19.633 3.247 10.411 1.00 81.94 126 PRO A N 1
ATOM 982 C CA . PRO A 1 126 ? -19.872 4.221 9.356 1.00 81.94 126 PRO A CA 1
ATOM 983 C C . PRO A 1 126 ? -20.077 5.626 9.940 1.00 81.94 126 PRO A C 1
ATOM 985 O O . PRO A 1 126 ? -21.028 5.872 10.680 1.00 81.94 126 PRO A O 1
ATOM 988 N N . GLU A 1 127 ? -19.174 6.546 9.605 1.00 86.00 127 GLU A N 1
ATOM 989 C CA . GLU A 1 127 ? -19.274 7.969 9.936 1.00 86.00 127 GLU A CA 1
ATOM 990 C C . GLU A 1 127 ? -19.445 8.792 8.654 1.00 86.00 127 GLU A C 1
ATOM 992 O O . GLU A 1 127 ? -19.009 8.377 7.577 1.00 86.00 127 GLU A O 1
ATOM 997 N N . GLU A 1 128 ? -20.115 9.944 8.754 1.00 85.69 128 GLU A N 1
ATOM 998 C CA . GLU A 1 128 ? -20.281 10.858 7.623 1.00 85.69 128 GLU A CA 1
ATOM 999 C C . GLU A 1 128 ? -18.908 11.382 7.185 1.00 85.69 128 GLU A C 1
ATOM 1001 O O . GLU A 1 128 ? -18.132 11.901 7.992 1.00 85.69 128 GLU A O 1
ATOM 1006 N N . GLN A 1 129 ? -18.594 11.216 5.901 1.00 86.44 129 GLN A N 1
ATOM 1007 C CA . GLN A 1 129 ? -17.322 11.639 5.328 1.00 86.44 129 GLN A CA 1
ATOM 1008 C C . GLN A 1 129 ? -17.538 12.834 4.409 1.00 86.44 129 GLN A C 1
ATOM 1010 O O . GLN A 1 129 ? -18.485 12.877 3.632 1.00 86.44 129 GLN A O 1
ATOM 1015 N N . THR A 1 130 ? -16.624 13.797 4.482 1.00 87.94 130 THR A N 1
ATOM 1016 C CA . THR A 1 130 ? -16.648 14.997 3.637 1.00 87.94 130 THR A CA 1
ATOM 1017 C C . THR A 1 130 ? -15.963 14.792 2.285 1.00 87.94 130 THR A C 1
ATOM 1019 O O . THR A 1 130 ? -15.964 15.706 1.464 1.00 87.94 130 THR A O 1
ATOM 1022 N N . THR A 1 131 ? -15.333 13.635 2.067 1.00 89.50 131 THR A N 1
ATOM 1023 C CA . THR A 1 131 ? -14.611 13.302 0.834 1.00 89.50 131 THR A CA 1
ATOM 1024 C C . THR A 1 131 ? -15.544 12.680 -0.199 1.00 89.50 131 THR A C 1
ATOM 1026 O O . THR A 1 131 ? -16.484 11.977 0.168 1.00 89.50 131 THR A O 1
ATOM 1029 N N . LEU A 1 132 ? -15.286 12.917 -1.493 1.00 88.94 132 LEU A N 1
ATOM 1030 C CA . LEU A 1 132 ? -16.126 12.366 -2.567 1.00 88.94 132 LEU A CA 1
ATOM 1031 C C . LEU A 1 132 ? -16.117 10.833 -2.576 1.00 88.94 132 LEU A C 1
ATOM 1033 O O . LEU A 1 132 ? -17.173 10.211 -2.668 1.00 88.94 132 LEU A O 1
ATOM 1037 N N . PHE A 1 133 ? -14.929 10.235 -2.485 1.00 89.31 133 PHE A N 1
ATOM 1038 C CA . PHE A 1 133 ? -14.786 8.799 -2.312 1.00 89.31 133 PHE A CA 1
ATOM 1039 C C . PHE A 1 133 ? -14.737 8.483 -0.815 1.00 89.31 133 PHE A C 1
ATOM 1041 O O . PHE A 1 133 ? -13.996 9.139 -0.066 1.00 89.31 133 PHE A O 1
ATOM 1048 N N . PRO A 1 134 ? -15.521 7.498 -0.345 1.00 91.12 134 PRO A N 1
ATOM 1049 C CA . PRO A 1 134 ? -15.470 7.091 1.045 1.00 91.12 134 PRO A CA 1
ATOM 1050 C C . PRO A 1 134 ? -14.109 6.457 1.331 1.00 91.12 134 PRO A C 1
ATOM 1052 O O . PRO A 1 134 ? -13.610 5.623 0.577 1.00 91.12 134 PRO A O 1
ATOM 1055 N N . ARG A 1 135 ? -13.501 6.844 2.448 1.00 94.50 135 ARG A N 1
ATOM 1056 C CA . ARG A 1 135 ? -12.252 6.255 2.925 1.00 94.50 135 ARG A CA 1
ATOM 1057 C C . ARG A 1 135 ? -12.547 5.076 3.836 1.00 94.50 135 ARG A C 1
ATOM 1059 O O . ARG A 1 135 ? -13.547 5.060 4.558 1.00 94.50 135 ARG A O 1
ATOM 1066 N N . PHE A 1 136 ? -11.639 4.110 3.847 1.00 95.19 136 PHE A N 1
ATOM 1067 C CA . PHE A 1 136 ? -11.570 3.127 4.916 1.00 95.19 136 PHE A CA 1
ATOM 1068 C C . PHE A 1 136 ? -11.126 3.832 6.197 1.00 95.19 136 PHE A C 1
ATOM 1070 O O . PHE A 1 136 ? -10.122 4.542 6.183 1.00 95.19 136 PHE A O 1
ATOM 1077 N N . ILE A 1 137 ? -11.855 3.631 7.294 1.00 96.00 137 ILE A N 1
ATOM 1078 C CA . ILE A 1 137 ? -11.562 4.253 8.588 1.00 96.00 137 ILE A CA 1
ATOM 1079 C C . ILE A 1 137 ? -11.441 3.160 9.640 1.00 96.00 137 ILE A C 1
ATOM 1081 O O . ILE A 1 137 ? -12.308 2.294 9.763 1.00 96.00 137 ILE A O 1
ATOM 1085 N N . ALA A 1 138 ? -10.361 3.201 10.413 1.00 96.19 138 ALA A N 1
ATOM 1086 C CA . ALA A 1 138 ? -10.141 2.273 11.512 1.00 96.19 138 ALA A CA 1
ATOM 1087 C C . ALA A 1 138 ? -9.321 2.910 12.631 1.00 96.19 138 ALA A C 1
ATOM 1089 O O . ALA A 1 138 ? -8.642 3.916 12.428 1.00 96.19 138 ALA A O 1
ATOM 1090 N N . THR A 1 139 ? -9.353 2.300 13.809 1.00 95.25 139 THR A N 1
ATOM 1091 C CA . THR A 1 139 ? -8.456 2.623 14.919 1.00 95.25 139 THR A CA 1
ATOM 1092 C C . THR A 1 139 ? -7.464 1.494 15.157 1.00 95.25 139 THR A C 1
ATOM 1094 O O . THR A 1 139 ? -7.749 0.324 14.902 1.00 95.25 139 THR A O 1
ATOM 1097 N N . ILE A 1 140 ? -6.271 1.839 15.637 1.00 94.12 140 ILE A N 1
ATOM 1098 C CA . ILE A 1 140 ? -5.245 0.851 15.983 1.00 94.12 140 ILE A CA 1
ATOM 1099 C C . ILE A 1 140 ? -5.645 0.168 17.297 1.00 94.12 140 ILE A C 1
ATOM 1101 O O . ILE A 1 140 ? -5.588 0.791 18.359 1.00 94.12 140 ILE A O 1
ATOM 1105 N N . ASP A 1 141 ? -6.015 -1.110 17.212 1.00 88.88 141 ASP A N 1
ATOM 1106 C CA . ASP A 1 141 ? -6.509 -1.946 18.320 1.00 88.88 141 ASP A CA 1
ATOM 1107 C C . ASP A 1 141 ? -5.386 -2.751 19.001 1.00 88.88 141 ASP A C 1
ATOM 1109 O O . ASP A 1 141 ? -5.522 -3.247 20.118 1.00 88.88 141 ASP A O 1
ATOM 1113 N N . SER A 1 142 ? -4.221 -2.870 18.361 1.00 83.19 142 SER A N 1
ATOM 1114 C CA . SER A 1 142 ? -3.056 -3.494 18.990 1.00 83.19 142 SER A CA 1
ATOM 1115 C C . SER A 1 142 ? -2.418 -2.586 20.043 1.00 83.19 142 SER A C 1
ATOM 1117 O O . SER A 1 142 ? -2.160 -1.403 19.789 1.00 83.19 142 SER A O 1
ATOM 1119 N N . ARG A 1 143 ? -2.034 -3.179 21.181 1.00 81.12 143 ARG A N 1
ATOM 1120 C CA . ARG A 1 143 ? -0.980 -2.618 22.034 1.00 81.12 143 ARG A CA 1
ATOM 1121 C C . ARG A 1 143 ? 0.326 -2.692 21.248 1.00 81.12 143 ARG A C 1
ATOM 1123 O O . ARG A 1 143 ? 0.814 -3.780 20.973 1.00 81.12 143 ARG A O 1
ATOM 1130 N N . THR A 1 144 ? 0.820 -1.540 20.823 1.00 83.12 144 THR A N 1
ATOM 1131 C CA . THR A 1 144 ? 2.088 -1.390 20.110 1.00 83.12 144 THR A CA 1
ATOM 1132 C C . THR A 1 144 ? 2.884 -0.288 20.788 1.00 83.12 144 THR A C 1
ATOM 1134 O O . THR A 1 144 ? 2.294 0.702 21.230 1.00 83.12 144 THR A O 1
ATOM 1137 N N . ASP A 1 145 ? 4.199 -0.474 20.858 1.00 85.00 145 ASP A N 1
ATOM 1138 C CA . ASP A 1 145 ? 5.134 0.514 21.397 1.00 85.00 145 ASP A CA 1
ATOM 1139 C C . ASP A 1 145 ? 5.490 1.600 20.369 1.00 85.00 145 ASP A C 1
ATOM 1141 O O . ASP A 1 145 ? 6.143 2.583 20.727 1.00 85.00 145 ASP A O 1
ATOM 1145 N N . LEU A 1 146 ? 5.024 1.459 19.117 1.00 87.31 146 LEU A N 1
ATOM 1146 C CA . LEU A 1 146 ? 5.216 2.460 18.071 1.00 87.31 146 LEU A CA 1
ATOM 1147 C C . LEU A 1 146 ? 4.596 3.801 18.472 1.00 87.31 146 LEU A C 1
ATOM 1149 O O . LEU A 1 146 ? 3.404 3.892 18.798 1.00 87.31 146 LEU A O 1
ATOM 1153 N N . GLN A 1 147 ? 5.406 4.854 18.398 1.00 87.00 147 GLN A N 1
ATOM 1154 C CA . GLN A 1 147 ? 4.994 6.222 18.719 1.00 87.00 147 GLN A CA 1
ATOM 1155 C C . GLN A 1 147 ? 4.437 6.961 17.491 1.00 87.00 147 GLN A C 1
ATOM 1157 O O . GLN A 1 147 ? 3.710 7.957 17.627 1.00 87.00 147 GLN A O 1
ATOM 1162 N N . SER A 1 148 ? 4.771 6.488 16.294 1.00 90.00 148 SER A N 1
ATOM 1163 C CA . SER A 1 148 ? 4.443 7.052 14.991 1.00 90.00 148 SER A CA 1
ATOM 1164 C C . SER A 1 148 ? 4.057 5.959 13.990 1.00 90.00 148 SER A C 1
ATOM 1166 O O . SER A 1 148 ? 4.515 4.824 14.079 1.00 90.00 148 SER A O 1
ATOM 1168 N N . LEU A 1 149 ? 3.219 6.322 13.014 1.00 91.00 149 LEU A N 1
ATOM 1169 C CA . LEU A 1 149 ? 2.950 5.514 11.8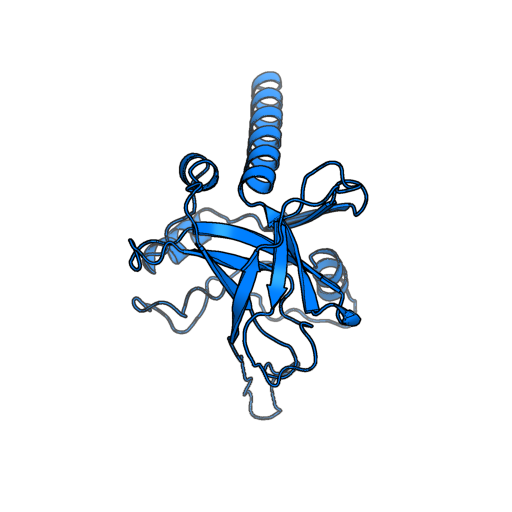14 1.00 91.00 149 LEU A CA 1
ATOM 1170 C C . LEU A 1 149 ? 3.673 6.044 10.569 1.00 91.00 149 LEU A C 1
ATOM 1172 O O . LEU A 1 149 ? 3.353 5.669 9.442 1.00 91.00 149 LEU A O 1
ATOM 1176 N N . GLU A 1 150 ? 4.640 6.938 10.752 1.00 91.62 150 GLU A N 1
ATOM 1177 C CA . GLU A 1 150 ? 5.522 7.353 9.667 1.00 91.62 150 GLU A CA 1
ATOM 1178 C C . GLU A 1 150 ? 6.214 6.136 9.033 1.00 91.62 150 GLU A C 1
ATOM 1180 O O . GLU A 1 150 ? 6.615 5.204 9.730 1.00 91.62 150 GLU A O 1
ATOM 1185 N N . GLY A 1 151 ? 6.294 6.114 7.701 1.00 89.62 151 GLY A N 1
ATOM 1186 C CA . GLY A 1 151 ? 6.768 4.959 6.928 1.00 89.62 151 GLY A CA 1
ATOM 1187 C C . GLY A 1 151 ? 5.715 3.872 6.659 1.00 89.62 151 GLY A C 1
ATOM 1188 O O . GLY A 1 151 ? 5.955 2.984 5.847 1.00 89.62 151 GLY A O 1
ATOM 1189 N N . MET A 1 152 ? 4.524 3.938 7.271 1.00 92.88 152 MET A N 1
ATOM 1190 C CA . MET A 1 152 ? 3.453 2.955 7.021 1.00 92.88 152 MET A CA 1
ATOM 1191 C C . MET A 1 152 ? 2.471 3.346 5.903 1.00 92.88 152 MET A C 1
ATOM 1193 O O . MET A 1 152 ? 1.699 2.493 5.461 1.00 92.88 152 MET A O 1
ATOM 1197 N N . SER A 1 153 ? 2.528 4.595 5.421 1.00 91.25 153 SER A N 1
ATOM 1198 C CA . SER A 1 153 ? 1.752 5.060 4.257 1.00 91.25 153 SER A CA 1
ATOM 1199 C C . SER A 1 153 ? 2.049 4.193 3.033 1.00 91.25 153 SER A C 1
ATOM 1201 O O . SER A 1 153 ? 3.189 3.783 2.821 1.00 91.25 153 SER A O 1
ATOM 1203 N N . GLY A 1 154 ? 1.016 3.876 2.250 1.00 92.75 154 GLY A N 1
ATOM 1204 C CA . GLY A 1 154 ? 1.041 2.912 1.143 1.00 92.75 154 GLY A CA 1
ATOM 1205 C C . GLY A 1 154 ? 0.947 1.449 1.565 1.00 92.75 154 GLY A C 1
ATOM 1206 O O . GLY A 1 154 ? 0.832 0.578 0.705 1.00 92.75 154 GLY A O 1
ATOM 1207 N N . GLY A 1 155 ? 0.973 1.162 2.868 1.00 94.88 155 GLY A N 1
ATOM 1208 C CA . GLY A 1 155 ? 0.830 -0.189 3.390 1.00 94.88 155 GLY A CA 1
ATOM 1209 C C . GLY A 1 155 ? -0.553 -0.785 3.089 1.00 94.88 155 GLY A C 1
ATOM 1210 O O . GLY A 1 155 ? -1.565 -0.092 3.259 1.00 94.88 155 GLY A O 1
ATOM 1211 N N . PRO A 1 156 ? -0.643 -2.058 2.661 1.00 96.12 156 PRO A N 1
ATOM 1212 C CA . PRO A 1 156 ? -1.926 -2.711 2.461 1.00 96.12 156 PRO A CA 1
ATOM 1213 C C . PRO A 1 156 ? -2.631 -2.959 3.797 1.00 96.12 156 PRO A C 1
ATOM 1215 O O . PRO A 1 156 ? -2.025 -3.363 4.795 1.00 96.12 156 PRO A O 1
ATOM 1218 N N . ILE A 1 157 ? -3.944 -2.751 3.787 1.00 97.62 157 ILE A N 1
ATOM 1219 C CA . ILE A 1 157 ? -4.846 -3.133 4.864 1.00 97.62 157 ILE A CA 1
ATOM 1220 C C . ILE A 1 157 ? -5.543 -4.425 4.458 1.00 97.62 157 ILE A C 1
ATOM 1222 O O . ILE A 1 157 ? -6.249 -4.482 3.450 1.00 97.62 157 ILE A O 1
ATOM 1226 N N . PHE A 1 158 ? -5.362 -5.453 5.274 1.00 96.75 158 PHE A N 1
ATOM 1227 C CA . PHE A 1 158 ? -5.967 -6.759 5.101 1.00 96.75 158 PHE A CA 1
ATOM 1228 C C . PHE A 1 158 ? -7.216 -6.890 5.959 1.00 96.75 158 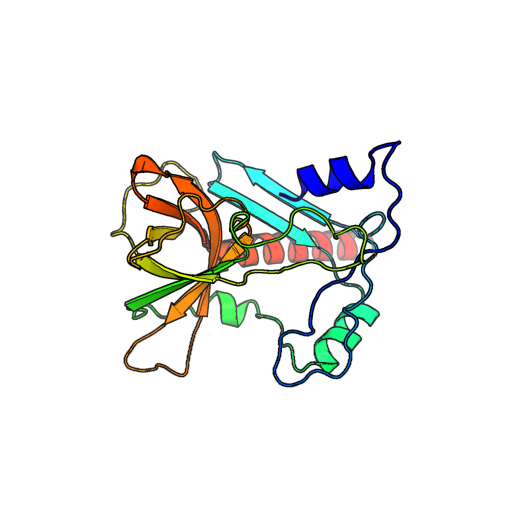PHE A C 1
ATOM 1230 O O . PHE A 1 158 ? -7.208 -6.502 7.126 1.00 96.75 158 PHE A O 1
ATOM 1237 N N . GLY A 1 159 ? -8.267 -7.471 5.397 1.00 96.06 159 GLY A N 1
ATOM 1238 C CA . GLY A 1 159 ? -9.458 -7.906 6.108 1.00 96.06 159 GLY A CA 1
ATOM 1239 C C . GLY A 1 159 ? -9.540 -9.428 6.158 1.00 96.06 159 GLY A C 1
ATOM 1240 O O . GLY A 1 159 ? -9.257 -10.115 5.175 1.00 96.06 159 GLY A O 1
ATOM 1241 N N . PHE A 1 160 ? -9.947 -9.941 7.311 1.00 95.38 160 PHE A N 1
ATOM 1242 C CA . PHE A 1 160 ? -10.114 -11.357 7.601 1.00 95.38 160 PHE A CA 1
ATOM 1243 C C . PHE A 1 160 ? -11.508 -11.612 8.151 1.00 95.38 160 PHE A C 1
ATOM 1245 O O . PHE A 1 160 ? -12.157 -10.724 8.701 1.00 95.38 160 PHE A O 1
ATOM 1252 N N . ASN A 1 161 ? -11.932 -12.863 8.032 1.00 94.31 161 ASN A N 1
ATOM 1253 C CA . ASN A 1 161 ? -13.080 -13.388 8.744 1.00 94.31 161 ASN A CA 1
ATOM 1254 C C . ASN A 1 161 ? -12.583 -14.487 9.688 1.00 94.31 161 ASN A C 1
ATOM 1256 O O . ASN A 1 161 ? -11.987 -15.465 9.231 1.00 94.31 161 ASN A O 1
ATOM 1260 N N . THR A 1 162 ? -12.827 -14.352 10.990 1.00 90.88 162 THR A N 1
ATOM 1261 C CA . THR A 1 162 ? -12.335 -15.307 12.001 1.00 90.88 162 THR A CA 1
ATOM 1262 C C . THR A 1 162 ? -12.871 -16.731 11.829 1.00 90.88 162 THR A C 1
ATOM 1264 O O . THR A 1 162 ? -12.218 -17.680 12.258 1.00 90.88 162 THR A O 1
ATOM 1267 N N . GLN A 1 163 ? -14.009 -16.908 11.150 1.00 93.00 163 GLN A N 1
ATOM 1268 C CA . GLN A 1 163 ? -14.570 -18.218 10.792 1.00 93.00 163 GLN A CA 1
ATOM 1269 C C . GLN A 1 163 ? -13.911 -18.822 9.539 1.00 93.00 163 GLN A C 1
ATOM 1271 O O . GLN A 1 163 ? -14.059 -20.013 9.269 1.00 93.00 163 GLN A O 1
ATOM 1276 N N . ARG A 1 164 ? -13.177 -18.018 8.756 1.00 91.50 164 ARG A N 1
ATOM 1277 C CA . ARG A 1 164 ? -12.447 -18.420 7.540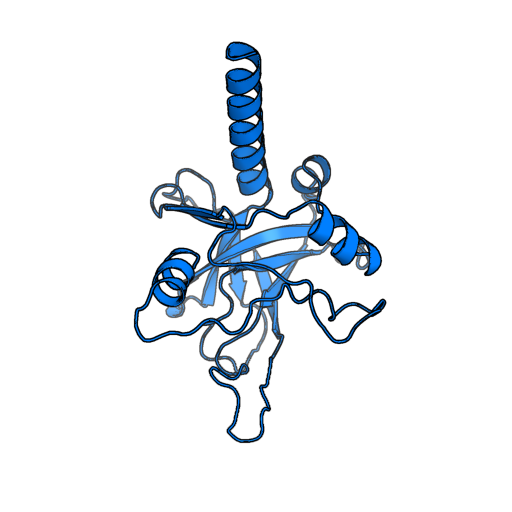 1.00 91.50 164 ARG A CA 1
ATOM 1278 C C . ARG A 1 164 ? -10.999 -17.899 7.587 1.00 91.50 164 ARG A C 1
ATOM 1280 O O . ARG A 1 164 ? -10.598 -17.155 6.691 1.00 91.50 164 ARG A O 1
ATOM 1287 N N . PRO A 1 165 ? -10.191 -18.303 8.586 1.00 79.81 165 PRO A N 1
ATOM 1288 C CA . PRO A 1 165 ? -8.889 -17.687 8.871 1.00 79.81 165 PRO A CA 1
ATOM 1289 C C . PRO A 1 165 ? -7.854 -17.845 7.746 1.00 79.81 165 PRO A C 1
ATOM 1291 O O . PRO A 1 165 ? -6.910 -17.069 7.668 1.00 79.81 165 PRO A O 1
ATOM 1294 N N . ASN A 1 166 ? -8.043 -18.815 6.847 1.00 87.12 166 ASN A N 1
ATOM 1295 C CA . ASN A 1 166 ? -7.144 -19.063 5.714 1.00 87.12 166 ASN A CA 1
ATOM 1296 C C . ASN A 1 166 ? -7.439 -18.175 4.494 1.00 87.12 166 ASN A C 1
ATOM 1298 O O . ASN A 1 166 ? -6.859 -18.388 3.431 1.00 87.12 166 ASN A O 1
ATOM 1302 N N . LYS A 1 167 ? -8.385 -17.236 4.599 1.00 90.75 167 LYS A N 1
ATOM 1303 C CA . LYS A 1 167 ? -8.729 -16.304 3.526 1.00 90.75 167 LYS A CA 1
ATOM 1304 C C . LYS A 1 167 ? -8.611 -14.872 4.021 1.00 90.75 167 LYS A C 1
ATOM 1306 O O . LYS A 1 167 ? -9.018 -14.558 5.138 1.00 90.75 167 LYS A O 1
ATOM 1311 N N . TYR A 1 168 ? -8.090 -14.020 3.153 1.00 93.50 168 TYR A N 1
ATOM 1312 C CA . TYR A 1 168 ? -7.932 -12.599 3.402 1.00 93.50 168 TYR A CA 1
ATOM 1313 C C . TYR A 1 168 ? -8.258 -11.804 2.142 1.00 93.50 168 TYR A C 1
ATOM 1315 O O . TYR A 1 168 ? -8.233 -12.333 1.030 1.00 93.50 168 TYR A O 1
ATOM 1323 N N . TRP A 1 169 ? -8.535 -10.522 2.340 1.00 94.75 169 TRP A N 1
ATOM 1324 C CA . TRP A 1 169 ? -8.784 -9.552 1.281 1.00 94.75 169 TRP A CA 1
ATOM 1325 C C . TRP A 1 169 ? -7.949 -8.309 1.533 1.00 94.75 169 TRP A C 1
ATOM 1327 O O . TRP A 1 169 ? -7.762 -7.925 2.684 1.00 94.75 169 TRP A O 1
ATOM 1337 N N . ILE A 1 170 ? -7.454 -7.673 0.475 1.00 95.31 170 ILE A N 1
ATOM 1338 C CA . ILE A 1 170 ? -6.852 -6.342 0.580 1.00 95.31 170 ILE A CA 1
ATOM 1339 C C . ILE A 1 170 ? -7.994 -5.343 0.420 1.00 95.31 170 ILE A C 1
ATOM 1341 O O . ILE A 1 170 ? -8.556 -5.227 -0.665 1.00 95.31 170 ILE A O 1
ATOM 1345 N N . VAL A 1 171 ? -8.360 -4.666 1.505 1.00 96.00 171 VAL A N 1
ATOM 1346 C CA . VAL A 1 171 ? -9.568 -3.823 1.548 1.00 96.00 171 VAL A CA 1
ATOM 1347 C C . VAL A 1 171 ? -9.253 -2.363 1.242 1.00 96.00 171 VAL A C 1
ATOM 1349 O O . VAL A 1 171 ? -10.053 -1.649 0.645 1.00 96.00 171 VAL A O 1
ATOM 1352 N N . ALA A 1 172 ? -8.060 -1.905 1.619 1.00 96.12 172 ALA A N 1
ATOM 1353 C CA . ALA A 1 172 ? -7.622 -0.535 1.398 1.00 96.12 172 ALA A CA 1
ATOM 1354 C C . ALA A 1 172 ? -6.096 -0.431 1.379 1.00 96.12 172 ALA A C 1
ATOM 1356 O O . ALA A 1 172 ? -5.394 -1.305 1.883 1.00 96.12 172 ALA A O 1
ATOM 1357 N N . ILE A 1 173 ? -5.594 0.674 0.840 1.00 96.19 173 ILE A N 1
ATOM 1358 C CA . ILE A 1 173 ? -4.205 1.111 0.984 1.00 96.19 173 ILE A CA 1
ATOM 1359 C C . ILE A 1 173 ? -4.176 2.258 1.990 1.00 96.19 173 ILE A C 1
ATOM 1361 O O . ILE A 1 173 ? -4.928 3.221 1.842 1.00 96.19 173 ILE A O 1
ATOM 1365 N N . GLN A 1 174 ? -3.352 2.159 3.032 1.00 96.19 174 GLN A N 1
ATOM 1366 C CA . GLN A 1 174 ? -3.272 3.194 4.062 1.00 96.19 174 GLN A CA 1
ATOM 1367 C C . GLN A 1 174 ? -2.690 4.485 3.480 1.00 96.19 174 GLN A C 1
ATOM 1369 O O . GLN A 1 174 ? -1.643 4.458 2.842 1.00 96.19 174 GLN A O 1
ATOM 1374 N N . SER A 1 175 ? -3.360 5.612 3.712 1.00 93.12 175 SER A N 1
ATOM 1375 C CA . SER A 1 175 ? -2.958 6.919 3.178 1.00 93.12 175 SER A CA 1
ATOM 1376 C C . SER A 1 175 ? -2.502 7.872 4.275 1.00 93.12 175 SER A C 1
ATOM 1378 O O . SER A 1 175 ? -1.340 8.270 4.323 1.00 93.12 175 SER A O 1
ATOM 1380 N N . SER A 1 176 ? -3.389 8.172 5.226 1.00 91.81 176 SER A N 1
ATOM 1381 C CA . SER A 1 176 ? -3.133 9.128 6.309 1.00 91.81 176 SER A CA 1
ATOM 1382 C C . SER A 1 176 ? -3.546 8.606 7.687 1.00 91.81 176 SER A C 1
ATOM 1384 O O . SER A 1 176 ? -4.196 7.565 7.823 1.00 91.81 176 SER A O 1
ATOM 1386 N N . TRP A 1 177 ? -3.137 9.317 8.739 1.00 93.00 177 TRP A N 1
ATOM 1387 C CA . TRP A 1 177 ? -3.469 8.972 10.117 1.00 93.00 177 TRP A CA 1
ATOM 1388 C C . TRP A 1 177 ? -3.632 10.216 10.991 1.00 93.00 177 TRP A C 1
ATOM 1390 O O . TRP A 1 177 ? -2.991 11.245 10.783 1.00 93.00 177 TRP A O 1
ATOM 1400 N N . LYS A 1 178 ? -4.488 10.109 12.006 1.00 92.19 178 LYS A N 1
ATOM 1401 C CA . LYS A 1 178 ? -4.711 11.117 13.039 1.00 92.19 178 LYS A CA 1
ATOM 1402 C C . LYS A 1 178 ? -4.193 10.588 14.370 1.00 92.19 178 LYS A C 1
ATOM 1404 O O . LYS A 1 178 ? -4.884 9.855 15.083 1.00 92.19 178 LYS A O 1
ATOM 1409 N N . LYS A 1 179 ? -2.963 10.986 14.706 1.00 90.69 179 LYS A N 1
ATOM 1410 C CA . LYS A 1 179 ? -2.212 10.499 15.876 1.00 90.69 179 LYS A CA 1
ATOM 1411 C C . LYS A 1 179 ? -2.981 10.593 17.190 1.00 90.69 179 LYS A C 1
ATOM 1413 O O . LYS A 1 179 ? -3.014 9.618 17.935 1.00 90.69 179 LYS A O 1
ATOM 1418 N N . SER A 1 180 ? -3.622 11.732 17.454 1.00 90.25 180 SER A N 1
ATOM 1419 C CA . SER A 1 180 ? -4.353 11.977 18.707 1.00 90.25 180 SER A CA 1
ATOM 1420 C C . SER A 1 180 ? -5.507 11.001 18.947 1.00 90.25 180 SER A C 1
ATOM 1422 O O . SER A 1 180 ? -5.860 10.751 20.093 1.00 90.25 180 SER A O 1
ATOM 1424 N N . GLU A 1 181 ? -6.068 10.427 17.882 1.00 91.00 181 GLU A N 1
ATOM 1425 C CA . GLU A 1 181 ? -7.188 9.482 17.944 1.00 91.00 181 GLU A CA 1
ATOM 1426 C C . GLU A 1 181 ? -6.760 8.037 17.668 1.00 91.00 181 GLU A C 1
ATOM 1428 O O . GLU A 1 181 ? -7.594 7.136 17.705 1.00 91.00 181 GLU A O 1
ATOM 1433 N N . ARG A 1 182 ? -5.477 7.804 17.343 1.00 91.88 182 ARG A N 1
ATOM 1434 C CA . ARG A 1 182 ? -4.987 6.528 16.787 1.00 91.88 182 ARG A CA 1
ATOM 1435 C C . ARG A 1 182 ? -5.863 6.030 15.626 1.00 91.88 182 ARG A C 1
ATOM 1437 O O . ARG A 1 182 ? -6.046 4.824 15.456 1.00 91.88 182 ARG A O 1
ATOM 1444 N N . LYS A 1 183 ? -6.420 6.969 14.856 1.00 94.12 183 LYS A N 1
ATOM 1445 C CA . LYS A 1 183 ? -7.322 6.723 13.728 1.00 94.12 183 LYS A CA 1
ATOM 1446 C C . LYS A 1 183 ? -6.510 6.744 12.438 1.00 94.12 183 LYS A C 1
ATOM 1448 O O . LYS A 1 183 ? -5.687 7.637 12.250 1.00 94.12 183 LYS A O 1
ATOM 1453 N N . ILE A 1 184 ? -6.729 5.775 11.564 1.00 95.56 184 ILE A N 1
ATOM 1454 C CA . ILE A 1 184 ? -6.113 5.704 10.241 1.00 95.56 184 ILE A CA 1
ATOM 1455 C C . ILE A 1 184 ? -7.176 5.833 9.159 1.00 95.56 184 ILE A C 1
ATOM 1457 O O . ILE A 1 184 ? -8.339 5.477 9.366 1.00 95.56 184 ILE A O 1
ATOM 1461 N N . PHE A 1 185 ? -6.732 6.301 8.003 1.00 95.12 185 PHE A N 1
ATOM 1462 C CA . PHE A 1 185 ? -7.518 6.396 6.790 1.00 95.12 185 PHE A CA 1
ATOM 1463 C C . PHE A 1 185 ? -6.811 5.622 5.681 1.00 95.12 185 PHE A C 1
ATOM 1465 O O . PHE A 1 185 ? -5.578 5.611 5.606 1.00 95.12 185 PHE A O 1
ATOM 1472 N N . GLY A 1 186 ? -7.591 4.976 4.825 1.00 95.31 186 GLY A N 1
ATOM 1473 C CA . GLY A 1 186 ? -7.084 4.307 3.636 1.00 95.31 186 GLY A CA 1
ATOM 1474 C C . GLY A 1 186 ? -7.988 4.516 2.432 1.00 95.31 186 GLY A C 1
ATOM 1475 O O . GLY A 1 186 ? -9.189 4.733 2.581 1.00 95.31 186 GLY A O 1
ATOM 1476 N N . CYS A 1 187 ? -7.403 4.442 1.242 1.00 95.69 187 CYS A N 1
ATOM 1477 C CA . CYS A 1 187 ? -8.127 4.433 -0.021 1.00 95.69 187 CYS A CA 1
ATOM 1478 C C . CYS A 1 187 ? -8.624 3.001 -0.294 1.00 95.69 187 CYS A C 1
ATOM 1480 O O . CYS A 1 187 ? -7.781 2.103 -0.400 1.00 95.69 187 CYS A O 1
ATOM 1482 N N . PRO A 1 188 ? -9.946 2.742 -0.362 1.00 94.81 188 PRO A N 1
ATOM 1483 C CA . PRO A 1 188 ? -10.459 1.406 -0.644 1.00 94.81 188 PRO A CA 1
ATOM 1484 C C . PRO A 1 188 ? -9.966 0.874 -1.989 1.00 94.81 188 PRO A C 1
ATOM 1486 O O . PRO A 1 188 ? -9.981 1.587 -2.994 1.00 94.81 188 PRO A O 1
ATOM 1489 N N . VAL A 1 189 ? -9.561 -0.397 -2.024 1.00 94.81 189 VAL A N 1
ATOM 1490 C CA . VAL A 1 189 ? -8.991 -1.004 -3.238 1.00 94.81 189 VAL A CA 1
ATOM 1491 C C . VAL A 1 189 ? -10.012 -1.044 -4.374 1.00 94.81 189 VAL A C 1
ATOM 1493 O O . VAL A 1 189 ? -9.640 -0.795 -5.517 1.00 94.81 189 VAL A O 1
ATOM 1496 N N . ALA A 1 190 ? -11.294 -1.268 -4.075 1.00 93.94 190 ALA A N 1
ATOM 1497 C CA . ALA A 1 190 ? -12.361 -1.233 -5.076 1.00 93.94 190 ALA A CA 1
ATOM 1498 C C . ALA A 1 190 ? -12.383 0.098 -5.854 1.00 93.94 190 ALA A C 1
ATOM 1500 O O . ALA A 1 190 ? -12.382 0.093 -7.082 1.00 93.94 190 ALA A O 1
ATOM 1501 N N . HIS A 1 191 ? -12.276 1.236 -5.156 1.00 93.44 191 HIS A N 1
ATOM 1502 C CA . HIS A 1 191 ? -12.263 2.560 -5.790 1.00 93.44 191 HIS A CA 1
ATOM 1503 C C . HIS A 1 191 ? -11.002 2.815 -6.612 1.00 93.44 191 HIS A C 1
ATOM 1505 O O . HIS A 1 191 ? -11.088 3.399 -7.690 1.00 93.44 191 HIS A O 1
ATOM 1511 N N . ILE A 1 192 ? -9.839 2.349 -6.141 1.00 94.06 192 ILE A N 1
ATOM 1512 C CA . ILE A 1 192 ? -8.601 2.398 -6.930 1.00 94.06 192 ILE A CA 1
ATOM 1513 C C . ILE A 1 192 ? -8.823 1.670 -8.260 1.00 94.06 192 ILE A C 1
ATOM 1515 O O . ILE A 1 192 ? -8.558 2.222 -9.323 1.00 94.06 192 ILE A O 1
ATOM 1519 N N . TYR A 1 193 ? -9.365 0.456 -8.213 1.00 94.12 193 TYR A N 1
ATOM 1520 C CA . TYR A 1 193 ? -9.603 -0.361 -9.399 1.00 94.12 193 TYR A CA 1
ATOM 1521 C C . TYR A 1 193 ? -10.659 0.226 -10.342 1.00 94.12 193 TYR A C 1
ATOM 1523 O O . TYR A 1 193 ? -10.474 0.157 -11.555 1.00 94.12 193 TYR A O 1
ATOM 1531 N N . ASP A 1 194 ? -11.718 0.847 -9.820 1.00 93.56 194 ASP A N 1
ATOM 1532 C CA . ASP A 1 194 ? -12.713 1.544 -10.644 1.00 93.56 194 ASP A CA 1
ATOM 1533 C C . ASP A 1 194 ? -12.083 2.704 -11.428 1.00 93.56 194 ASP A C 1
ATOM 1535 O O . ASP A 1 194 ? -12.323 2.849 -12.628 1.00 93.56 194 ASP A O 1
ATOM 1539 N N . ILE A 1 195 ? -11.222 3.494 -10.775 1.00 93.62 195 ILE A N 1
ATOM 1540 C CA . ILE A 1 195 ? -10.486 4.589 -11.420 1.00 93.62 195 ILE A CA 1
ATOM 1541 C C . ILE A 1 195 ? -9.568 4.039 -12.517 1.00 93.62 195 ILE A C 1
ATOM 1543 O O . ILE A 1 195 ? -9.569 4.551 -13.636 1.00 93.62 195 ILE A O 1
ATOM 1547 N N . LEU A 1 196 ? -8.798 2.988 -12.223 1.00 92.94 196 LEU A N 1
ATOM 1548 C CA . LEU A 1 196 ? -7.849 2.418 -13.182 1.00 92.94 196 LEU A CA 1
ATOM 1549 C C . LEU A 1 196 ? -8.543 1.781 -14.387 1.00 92.94 196 LEU A C 1
ATOM 1551 O O . LEU A 1 196 ? -8.100 1.997 -15.514 1.00 92.94 196 LEU A O 1
ATOM 1555 N N . ASN A 1 197 ? -9.645 1.061 -14.176 1.00 92.19 197 ASN A N 1
ATOM 1556 C CA . ASN A 1 197 ? -10.431 0.501 -15.274 1.00 92.19 197 ASN A CA 1
ATOM 1557 C C . ASN A 1 197 ? -11.052 1.593 -16.142 1.00 92.19 197 ASN A C 1
ATOM 1559 O O . ASN A 1 197 ? -11.007 1.500 -17.365 1.00 92.19 197 ASN A O 1
ATOM 1563 N N . HIS A 1 198 ? -11.576 2.659 -15.533 1.00 92.12 198 HIS A N 1
ATOM 1564 C CA . HIS A 1 198 ? -12.108 3.781 -16.297 1.00 92.12 198 HIS A CA 1
ATOM 1565 C C . HIS A 1 198 ? -11.033 4.427 -17.185 1.00 92.12 198 HIS A C 1
ATOM 1567 O O . HIS A 1 198 ? -11.270 4.659 -18.370 1.00 92.12 198 HIS A O 1
ATOM 1573 N N . LEU A 1 199 ? -9.834 4.664 -16.642 1.00 91.25 199 LEU A N 1
ATOM 1574 C CA . LEU A 1 199 ? -8.707 5.213 -17.403 1.00 91.25 199 LEU A CA 1
ATOM 1575 C C . LEU A 1 199 ? -8.247 4.273 -18.523 1.00 91.25 199 LEU A C 1
ATOM 1577 O O . LEU A 1 199 ? -7.953 4.733 -19.627 1.00 91.25 199 LEU A O 1
ATOM 1581 N N . HIS A 1 200 ? -8.207 2.967 -18.254 1.00 89.75 200 HIS A N 1
ATOM 1582 C CA . HIS A 1 200 ? -7.902 1.951 -19.256 1.00 89.75 200 HIS A CA 1
ATOM 1583 C C . HIS A 1 200 ? -8.901 1.996 -20.421 1.00 89.75 200 HIS A C 1
ATOM 1585 O O . HIS A 1 200 ? -8.497 2.045 -21.584 1.00 89.75 200 HIS A O 1
ATOM 1591 N N . ASP A 1 201 ? -10.199 2.030 -20.121 1.00 92.06 201 ASP A N 1
ATOM 1592 C CA . ASP A 1 201 ? -11.252 2.016 -21.134 1.00 92.06 201 ASP A CA 1
ATOM 1593 C C . ASP A 1 201 ? -11.254 3.286 -21.990 1.00 92.06 201 ASP A C 1
ATOM 1595 O O . ASP A 1 201 ? -11.444 3.216 -23.207 1.00 92.06 201 ASP A O 1
ATOM 1599 N N . GLU A 1 202 ? -11.014 4.451 -21.386 1.00 92.75 202 GLU A N 1
ATOM 1600 C CA . GLU A 1 202 ? -10.886 5.710 -22.125 1.00 92.75 202 GLU A CA 1
ATOM 1601 C C . GLU A 1 202 ? -9.667 5.696 -23.058 1.00 92.75 202 GLU A C 1
ATOM 1603 O O . GLU A 1 202 ? -9.792 6.031 -24.240 1.00 92.75 202 GLU A O 1
ATOM 1608 N N . ALA A 1 203 ? -8.515 5.217 -22.580 1.00 87.69 203 ALA A N 1
ATOM 1609 C CA . ALA A 1 203 ? -7.319 5.075 -23.407 1.00 87.69 203 ALA A CA 1
ATOM 1610 C C . ALA A 1 203 ? -7.537 4.093 -24.575 1.00 87.69 203 ALA A C 1
ATOM 1612 O O . ALA A 1 203 ? -7.145 4.375 -25.711 1.00 87.69 203 ALA A O 1
ATOM 1613 N N . ALA A 1 204 ? -8.212 2.965 -24.327 1.00 89.00 204 ALA A N 1
ATOM 1614 C CA . ALA A 1 204 ? -8.537 1.976 -25.353 1.00 89.00 204 ALA A CA 1
ATOM 1615 C C . ALA A 1 204 ? -9.453 2.556 -26.446 1.00 89.00 204 ALA A C 1
ATOM 1617 O O . ALA A 1 204 ? -9.206 2.355 -27.640 1.00 89.00 204 ALA A O 1
ATOM 1618 N N . LYS A 1 205 ? -10.480 3.328 -26.062 1.00 92.38 205 LYS A N 1
ATOM 1619 C CA . LYS A 1 205 ? -11.358 4.032 -27.015 1.00 92.38 205 LYS A CA 1
ATOM 1620 C C . LYS A 1 205 ? -10.595 5.066 -27.840 1.00 92.38 205 LYS A C 1
ATOM 1622 O O . LYS A 1 205 ? -10.854 5.206 -29.036 1.00 92.38 205 LYS A O 1
ATOM 1627 N N . GLU A 1 206 ? -9.676 5.804 -27.220 1.00 89.75 206 GLU A N 1
ATOM 1628 C CA . GLU A 1 206 ? -8.891 6.824 -27.915 1.00 89.75 206 GLU A CA 1
ATOM 1629 C C . GLU A 1 206 ? -7.940 6.205 -28.947 1.00 89.75 206 GLU A C 1
ATOM 1631 O O . GLU A 1 206 ? -7.842 6.705 -30.070 1.00 89.75 206 GLU A O 1
ATOM 1636 N N . LEU A 1 207 ? -7.295 5.086 -28.606 1.00 86.38 207 LEU A N 1
ATOM 1637 C CA . LEU A 1 207 ? -6.466 4.314 -29.533 1.00 86.38 207 LEU A CA 1
ATOM 1638 C C . LEU A 1 207 ? -7.281 3.795 -30.721 1.00 86.38 207 LEU A C 1
ATOM 1640 O O . LEU A 1 207 ? -6.876 4.000 -31.863 1.00 86.38 207 LEU A O 1
ATOM 1644 N N . ALA A 1 208 ? -8.458 3.216 -30.468 1.00 88.56 208 ALA A N 1
ATOM 1645 C CA . ALA A 1 208 ? -9.343 2.711 -31.519 1.00 88.56 208 ALA A CA 1
ATOM 1646 C C . ALA A 1 208 ? -9.883 3.813 -32.452 1.00 88.56 208 ALA A C 1
ATOM 1648 O O . ALA A 1 208 ? -10.235 3.539 -33.594 1.00 88.56 208 ALA A O 1
ATOM 1649 N N . ARG A 1 209 ? -9.950 5.072 -31.993 1.00 87.00 209 ARG A N 1
ATOM 1650 C CA . ARG A 1 209 ? -10.281 6.231 -32.845 1.00 87.00 209 ARG A CA 1
ATOM 1651 C C . ARG A 1 209 ? -9.120 6.702 -33.721 1.00 87.00 209 ARG A C 1
ATOM 1653 O O . ARG A 1 209 ? -9.366 7.452 -34.665 1.00 87.00 209 ARG A O 1
ATOM 1660 N N . LYS A 1 210 ? -7.880 6.362 -33.363 1.00 79.44 210 LYS A N 1
ATOM 1661 C CA . LYS A 1 210 ? -6.656 6.787 -34.063 1.00 79.44 210 LYS A CA 1
ATOM 1662 C C . LYS A 1 210 ? -6.123 5.727 -35.036 1.00 79.44 210 LYS A C 1
ATOM 1664 O O . LYS A 1 210 ? -5.316 6.084 -35.892 1.00 79.44 210 LYS A O 1
ATOM 1669 N N . SER A 1 211 ? -6.547 4.471 -34.893 1.00 64.25 211 SER A N 1
ATOM 1670 C CA . SER A 1 211 ? -6.296 3.350 -35.815 1.00 64.25 211 SER A CA 1
ATOM 1671 C C . SER A 1 211 ? -7.265 3.339 -36.991 1.00 64.25 211 SER A C 1
ATOM 1673 O O . SER A 1 211 ? -6.812 3.041 -38.116 1.00 64.25 211 SER A O 1
#

Sequence (211 aa):
MVEYLDEAVNHPDIISLGCQLLDTFGETKLSDHGVPYDLRSSPRLPFHDDKLGLDFGVLFLEEHQIRLIAKHNIVPLTYEASQNEPADLDVFFLLGLPAELTSERVSPSGNATVGMTMLRLKKAEPEEQTTLFPRFIATIDSRTDLQSLEGMSGGPIFGFNTQRPNKYWIVAIQSSWKKSERKIFGCPVAHIYDILNHLHDEAAKELARKS

Radius of gyration: 18.65 Å; chains: 1; bounding box: 50×36×58 Å

Secondary structure (DSSP, 8-state):
-HHHHHHHHH-TT------EE---SSSS-S-SSPEE--TTTS-EEEEEETTTTEEEEEEPPPHHHHHHHHHTT--PPPHHHHH---TT--EEEEEE--GGGS-SS--TTS------EEEEEEEPPP----SSSPPEEEEE-S----S--TT-TTPEEEEE-TTSTT-EEEEEEEEEEEGGGTEEEEEEHHHHHHHHHHHHHHHHHHHHHH-

Organism: NCBI:txid2081791

Foldseek 3Di:
DLVVLVCQLPPPPHDDPFDFDPLQPDPQHPDPGGHTDDSNPWDKDADDDVQQLDGDMDTDDDPVNVVVSVSSVDDDQDLVQLVPDDPQFFKKKWWWFAPVQWDPDQDPVRDT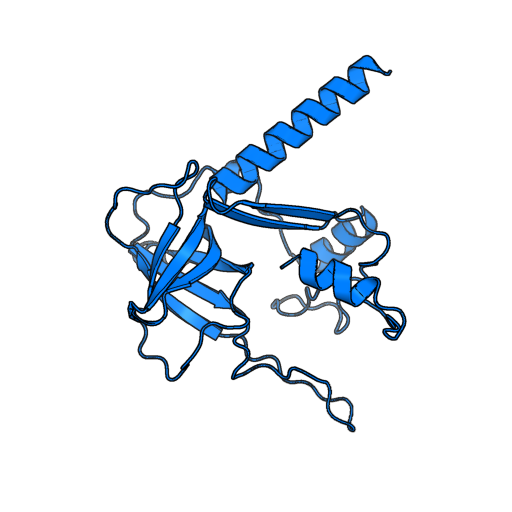TTDIDIFIWGFDDDDDDSHNADWGKTAGPDPDPDQDCPGSQQTFMKTDHPVCRVDIGRQFGWHDADNVRSMTITHGSNVVSVVVVVVVVVVVVVVVVVD

pLDDT: mean 89.01, std 6.75, range [56.94, 97.62]

InterPro domains:
  IPR009003 Peptidase S1, PA clan [SSF50494] (46-179)